Protein AF-A0A9X5C9D5-F1 (afdb_monomer_lite)

Structure (mmCIF, N/CA/C/O backbone):
data_AF-A0A9X5C9D5-F1
#
_entry.id   AF-A0A9X5C9D5-F1
#
loop_
_atom_site.group_PDB
_atom_site.id
_atom_site.type_symbol
_atom_site.label_atom_id
_atom_site.label_alt_id
_atom_site.label_comp_id
_atom_site.label_asym_id
_atom_site.label_entity_id
_atom_site.label_seq_id
_atom_site.pdbx_PDB_ins_code
_atom_site.Cartn_x
_atom_site.Cartn_y
_atom_site.Cartn_z
_atom_site.occupancy
_atom_site.B_iso_or_equiv
_atom_site.auth_seq_id
_atom_site.auth_comp_id
_atom_site.auth_asym_id
_atom_site.auth_atom_id
_atom_site.pdbx_PDB_model_num
ATOM 1 N N . MET A 1 1 ? 9.595 -8.144 15.424 1.00 85.12 1 MET A N 1
ATOM 2 C CA . MET A 1 1 ? 8.830 -7.014 14.881 1.00 85.12 1 MET A CA 1
ATOM 3 C C . MET A 1 1 ? 9.813 -5.910 14.535 1.00 85.12 1 MET A C 1
ATOM 5 O O . MET A 1 1 ? 10.732 -5.675 15.311 1.00 85.12 1 MET A O 1
ATOM 9 N N . MET A 1 2 ? 9.690 -5.318 13.356 1.00 94.19 2 MET A N 1
ATOM 10 C CA . MET A 1 2 ? 10.480 -4.213 12.854 1.00 94.19 2 MET A CA 1
ATOM 11 C C . MET A 1 2 ? 10.218 -2.979 13.698 1.00 94.19 2 MET A C 1
ATOM 13 O O . MET A 1 2 ? 9.108 -2.739 14.169 1.00 94.19 2 MET A O 1
ATOM 17 N N . GLU A 1 3 ? 11.268 -2.192 13.859 1.00 96.56 3 GLU A N 1
ATOM 18 C CA . GLU A 1 3 ? 11.185 -0.924 14.558 1.00 96.56 3 GLU A CA 1
ATOM 19 C C . GLU A 1 3 ? 10.444 0.110 13.706 1.00 96.56 3 GLU A C 1
ATOM 21 O O . GLU A 1 3 ? 10.455 0.080 12.470 1.00 96.56 3 GLU A O 1
ATOM 26 N N . TYR A 1 4 ? 9.815 1.062 14.382 1.00 98.00 4 TYR A N 1
ATOM 27 C CA . TYR A 1 4 ? 9.176 2.209 13.761 1.00 98.00 4 TYR A CA 1
ATOM 28 C C . TYR A 1 4 ? 9.504 3.474 14.543 1.00 98.00 4 TYR A C 1
ATOM 30 O O . TYR A 1 4 ? 9.871 3.430 15.716 1.00 98.00 4 TYR A O 1
ATOM 38 N N . ILE A 1 5 ? 9.333 4.613 13.885 1.00 97.88 5 ILE A N 1
ATOM 39 C CA . ILE A 1 5 ? 9.395 5.927 14.515 1.00 97.88 5 ILE A CA 1
ATOM 40 C C . ILE A 1 5 ? 8.070 6.655 14.326 1.00 97.88 5 ILE A C 1
ATOM 42 O O . ILE A 1 5 ? 7.367 6.444 13.337 1.00 97.88 5 ILE A O 1
ATOM 46 N N . ILE A 1 6 ? 7.747 7.536 15.266 1.00 97.75 6 ILE A N 1
ATOM 47 C CA . ILE A 1 6 ? 6.644 8.484 15.125 1.00 97.75 6 ILE A CA 1
ATOM 48 C C . ILE A 1 6 ? 7.206 9.713 14.413 1.00 97.75 6 ILE A C 1
ATOM 50 O O . ILE A 1 6 ? 8.058 10.403 14.965 1.00 97.75 6 ILE A O 1
ATOM 54 N N . GLU A 1 7 ? 6.767 9.962 13.181 1.00 95.00 7 GLU A N 1
ATOM 55 C CA . GLU A 1 7 ? 7.245 11.097 12.381 1.00 95.00 7 GLU A CA 1
ATOM 56 C C . GLU A 1 7 ? 6.562 12.398 12.800 1.00 95.00 7 GLU A C 1
ATOM 58 O O . GLU A 1 7 ? 7.202 13.443 12.887 1.00 95.00 7 GLU A O 1
ATOM 63 N N . GLN A 1 8 ? 5.254 12.336 13.054 1.00 94.69 8 GLN A N 1
ATOM 64 C CA . GLN A 1 8 ? 4.446 13.511 13.344 1.00 94.69 8 GLN A CA 1
ATOM 65 C C . GLN A 1 8 ? 3.201 13.128 14.143 1.00 94.69 8 GLN A C 1
ATOM 67 O O . GLN A 1 8 ? 2.610 12.068 13.938 1.00 94.69 8 GLN A O 1
ATOM 72 N N . ARG A 1 9 ? 2.771 14.029 15.027 1.00 94.56 9 ARG A N 1
ATOM 73 C CA . ARG A 1 9 ? 1.449 14.001 15.662 1.00 94.56 9 ARG A CA 1
ATOM 74 C C . ARG A 1 9 ? 0.754 15.325 15.385 1.00 94.56 9 ARG A C 1
ATOM 76 O O . ARG A 1 9 ? 1.346 16.386 15.574 1.00 94.56 9 ARG A O 1
ATOM 83 N N . THR A 1 10 ? -0.475 15.289 14.889 1.00 93.75 10 THR A N 1
ATOM 84 C CA . THR A 1 10 ? -1.250 16.495 14.574 1.00 93.75 10 THR A CA 1
ATOM 85 C C . THR A 1 10 ? -2.713 16.250 14.893 1.00 93.75 10 THR A C 1
ATOM 87 O O . THR A 1 10 ? -3.401 15.524 14.180 1.00 93.75 10 THR A O 1
ATOM 90 N N . GLY A 1 11 ? -3.183 16.849 15.989 1.00 93.56 11 GLY A N 1
ATOM 91 C CA . GLY A 1 11 ? -4.530 16.606 16.498 1.00 93.56 11 GLY A CA 1
ATOM 92 C C . GLY A 1 11 ? -4.755 15.118 16.767 1.00 93.56 11 GLY A C 1
ATOM 93 O O . GLY A 1 11 ? -3.988 14.500 17.499 1.00 93.56 11 GLY A O 1
ATOM 94 N N . SER A 1 12 ? -5.786 14.555 16.140 1.00 95.62 12 SER A N 1
ATOM 95 C CA . SER A 1 12 ? -6.160 13.142 16.234 1.00 95.62 12 SER A CA 1
ATOM 96 C C . SER A 1 12 ? -5.398 12.214 15.280 1.00 95.62 12 SER A C 1
ATOM 98 O O . SER A 1 12 ? -5.748 11.042 15.169 1.00 95.62 12 SER A O 1
ATOM 100 N N . VAL A 1 13 ? -4.383 12.711 14.567 1.00 98.00 13 VAL A N 1
ATOM 101 C CA . VAL A 1 13 ? -3.623 11.932 13.580 1.00 98.00 13 VAL A CA 1
ATOM 102 C C . VAL A 1 13 ? -2.192 11.708 14.054 1.00 98.00 13 VAL A C 1
ATOM 104 O O . VAL A 1 13 ? -1.485 12.651 14.420 1.00 98.00 13 VAL A O 1
ATOM 107 N N . THR A 1 14 ? -1.741 10.457 13.996 1.00 98.38 14 THR A N 1
ATOM 108 C CA . THR A 1 14 ? -0.355 10.055 14.252 1.00 98.38 14 THR A CA 1
ATOM 109 C C . THR A 1 14 ? 0.244 9.399 13.011 1.00 98.38 14 THR A C 1
ATOM 111 O O . THR A 1 14 ? -0.242 8.369 12.548 1.00 98.38 14 THR A O 1
ATOM 114 N N . TRP A 1 15 ? 1.335 9.975 12.506 1.00 98.44 15 TRP A N 1
ATOM 115 C CA . TRP A 1 15 ? 2.121 9.435 11.399 1.00 98.44 15 TRP A CA 1
ATOM 116 C C . TRP A 1 15 ? 3.294 8.617 11.922 1.00 98.44 15 TRP A C 1
ATOM 118 O O . TRP A 1 15 ? 4.093 9.085 12.738 1.00 98.44 15 TRP A O 1
ATOM 128 N N . ILE A 1 16 ? 3.408 7.392 11.426 1.00 98.44 16 ILE A N 1
ATOM 129 C CA . ILE A 1 16 ? 4.408 6.406 11.819 1.00 98.44 16 ILE A CA 1
ATOM 130 C C . ILE A 1 16 ? 5.137 5.925 10.569 1.00 98.44 16 ILE A C 1
ATOM 132 O O . ILE A 1 16 ? 4.521 5.679 9.532 1.00 98.44 16 ILE A O 1
ATOM 136 N N . ARG A 1 17 ? 6.451 5.736 10.668 1.00 98.38 17 ARG A N 1
ATOM 137 C CA . ARG A 1 17 ? 7.264 5.136 9.608 1.00 98.38 17 ARG A CA 1
ATOM 138 C C . ARG A 1 17 ? 8.007 3.919 10.133 1.00 98.38 17 ARG A C 1
ATOM 140 O O . ARG A 1 17 ? 8.717 4.018 11.131 1.00 98.38 17 ARG A O 1
ATOM 147 N N . VAL A 1 18 ? 7.899 2.800 9.420 1.00 98.31 18 VAL A N 1
ATOM 148 C CA . VAL A 1 18 ? 8.735 1.616 9.666 1.00 98.31 18 VAL A CA 1
ATOM 149 C C . VAL A 1 18 ? 10.164 1.915 9.216 1.00 98.31 18 VAL A C 1
ATOM 151 O O . VAL A 1 18 ? 10.384 2.494 8.149 1.00 98.31 18 VAL A O 1
ATOM 154 N N . THR A 1 19 ? 11.151 1.588 10.050 1.00 97.62 19 THR A N 1
ATOM 155 C CA . THR A 1 19 ? 12.512 2.128 9.905 1.00 97.62 19 THR A CA 1
ATOM 156 C C . THR A 1 19 ? 13.268 1.583 8.702 1.00 97.62 19 THR A C 1
ATOM 158 O O . THR A 1 19 ? 14.132 2.288 8.177 1.00 97.62 19 THR A O 1
ATOM 161 N N . ARG A 1 20 ? 12.924 0.376 8.243 1.00 97.38 20 ARG A N 1
ATOM 162 C CA . ARG A 1 20 ? 13.606 -0.328 7.155 1.00 97.38 20 ARG A CA 1
ATOM 163 C C . ARG A 1 20 ? 12.628 -0.924 6.136 1.00 97.38 20 ARG A C 1
ATOM 165 O O . ARG A 1 20 ? 11.490 -1.221 6.507 1.00 97.38 20 ARG A O 1
ATOM 172 N N . PRO A 1 21 ? 13.068 -1.134 4.884 1.00 97.75 21 PRO A N 1
ATOM 173 C CA . PRO A 1 21 ? 12.283 -1.871 3.906 1.00 97.75 21 PRO A CA 1
ATOM 174 C C . PRO A 1 21 ? 12.042 -3.335 4.307 1.00 97.75 21 PRO A C 1
ATOM 176 O O . PRO A 1 21 ? 12.812 -3.907 5.086 1.00 97.75 21 PRO A O 1
ATOM 179 N N . ASN A 1 22 ? 10.993 -3.950 3.757 1.00 97.75 22 ASN A N 1
ATOM 180 C CA . ASN A 1 22 ? 10.784 -5.400 3.847 1.00 97.75 22 ASN A CA 1
ATOM 181 C C . ASN A 1 22 ? 11.598 -6.161 2.784 1.00 97.75 22 ASN A C 1
ATOM 183 O O . ASN A 1 22 ? 12.362 -5.572 2.021 1.00 97.75 22 ASN A O 1
ATOM 187 N N . GLN A 1 23 ? 11.432 -7.487 2.722 1.00 97.12 23 GLN A N 1
ATOM 188 C CA . GLN A 1 23 ? 12.149 -8.340 1.766 1.00 97.12 23 GLN A CA 1
ATOM 189 C C . GLN A 1 23 ? 11.863 -7.977 0.299 1.00 97.12 23 GLN A C 1
ATOM 191 O O . GLN A 1 23 ? 12.698 -8.215 -0.567 1.00 97.12 23 GLN A O 1
ATOM 196 N N . LYS A 1 24 ? 10.702 -7.380 0.024 1.00 97.88 24 LYS A N 1
ATOM 197 C CA . LYS A 1 24 ? 10.293 -6.932 -1.310 1.00 97.88 24 LYS A CA 1
ATOM 198 C C . LYS A 1 24 ? 10.789 -5.522 -1.641 1.00 97.88 24 LYS A C 1
ATOM 200 O O . LYS A 1 24 ? 10.305 -4.934 -2.606 1.00 97.88 24 LYS A O 1
ATOM 205 N N . GLU A 1 25 ? 11.701 -4.978 -0.831 1.00 98.06 25 GLU A N 1
ATOM 206 C CA . GLU A 1 25 ? 12.233 -3.613 -0.940 1.00 98.06 25 GLU A CA 1
ATOM 207 C C . GLU A 1 25 ? 11.145 -2.532 -0.807 1.00 98.06 25 GLU A C 1
ATOM 209 O O . GLU A 1 25 ? 11.320 -1.389 -1.225 1.00 98.06 25 GLU A O 1
ATOM 214 N N . GLU A 1 26 ? 10.003 -2.874 -0.206 1.00 98.50 26 GLU A N 1
ATOM 215 C CA . GLU A 1 26 ? 8.919 -1.927 0.022 1.00 98.50 26 GLU A CA 1
ATOM 216 C C . GLU A 1 26 ? 9.182 -1.132 1.303 1.00 98.50 26 GLU A C 1
ATOM 218 O O . GLU A 1 26 ? 9.709 -1.671 2.271 1.00 98.50 26 GLU A O 1
ATOM 223 N N . THR A 1 27 ? 8.750 0.127 1.360 1.00 98.44 27 THR A N 1
ATOM 224 C CA . THR A 1 27 ? 8.733 0.941 2.590 1.00 98.44 27 THR A CA 1
ATOM 225 C C . THR A 1 27 ? 7.303 1.146 3.071 1.00 98.44 27 THR A C 1
ATOM 227 O O . THR A 1 27 ? 6.374 1.129 2.262 1.00 98.44 27 THR A O 1
ATOM 230 N N . LEU A 1 28 ? 7.107 1.352 4.378 1.00 98.69 28 LEU A N 1
ATOM 231 C CA . LEU A 1 28 ? 5.779 1.533 4.967 1.00 98.69 28 LEU A CA 1
ATOM 232 C C . LEU A 1 28 ? 5.690 2.801 5.818 1.00 98.69 28 LEU A C 1
ATOM 234 O O . LEU A 1 28 ? 6.457 2.993 6.767 1.00 98.69 28 LEU A O 1
ATOM 238 N N . LYS A 1 29 ? 4.678 3.619 5.515 1.00 98.50 29 LYS A N 1
ATOM 239 C CA . LYS A 1 29 ? 4.131 4.622 6.430 1.00 98.50 29 LYS A CA 1
ATOM 240 C C . LYS A 1 29 ? 2.725 4.235 6.869 1.00 98.50 29 LYS A C 1
ATOM 242 O O . LYS A 1 29 ? 1.962 3.660 6.094 1.00 98.50 29 LYS A O 1
ATOM 247 N N . ILE A 1 30 ? 2.397 4.568 8.105 1.00 98.62 30 ILE A N 1
ATOM 248 C CA . ILE A 1 30 ? 1.114 4.312 8.745 1.00 98.62 30 ILE A CA 1
ATOM 249 C C . ILE A 1 30 ? 0.564 5.656 9.219 1.00 98.62 30 ILE A C 1
ATOM 251 O O . ILE A 1 30 ? 1.276 6.447 9.833 1.00 98.62 30 ILE A O 1
ATOM 255 N N . GLU A 1 31 ? -0.707 5.891 8.945 1.00 98.50 31 GLU A N 1
ATOM 256 C CA . GLU A 1 31 ? -1.494 6.995 9.473 1.00 98.50 31 GLU A CA 1
ATOM 257 C C . GLU A 1 31 ? -2.551 6.401 10.398 1.00 98.50 31 GLU A C 1
ATOM 259 O O . GLU A 1 31 ? -3.450 5.685 9.957 1.00 98.50 31 GLU A O 1
ATOM 264 N N . LEU A 1 32 ? -2.413 6.664 11.691 1.00 98.44 32 LEU A N 1
ATOM 265 C CA . LEU A 1 32 ? -3.383 6.272 12.701 1.00 98.44 32 LEU A CA 1
ATOM 266 C C . LEU A 1 32 ? -4.260 7.478 13.028 1.00 98.44 32 LEU A C 1
ATOM 268 O O . LEU A 1 32 ? -3.743 8.534 13.394 1.00 98.44 32 LEU A O 1
ATOM 272 N N . VAL A 1 33 ? -5.572 7.309 12.913 1.00 98.31 33 VAL A N 1
ATOM 273 C CA . VAL A 1 33 ? -6.567 8.359 13.127 1.00 98.31 33 VAL A CA 1
ATOM 274 C C . VAL A 1 33 ? -7.473 7.975 14.290 1.00 98.31 33 VAL A C 1
ATOM 276 O O . VAL A 1 33 ? -8.100 6.915 14.301 1.00 98.31 33 VAL A O 1
ATOM 279 N N . GLU A 1 34 ? -7.551 8.870 15.265 1.00 98.31 34 GLU A N 1
ATOM 280 C CA . GLU A 1 34 ? -8.435 8.781 16.418 1.00 98.31 34 GLU A CA 1
ATOM 281 C C . GLU A 1 34 ? -9.777 9.441 16.088 1.00 98.31 34 GLU A C 1
ATOM 283 O O . GLU A 1 34 ? -9.875 10.658 15.913 1.00 98.31 34 GLU A O 1
ATOM 288 N N . CYS A 1 35 ? -10.829 8.636 15.982 1.00 97.94 35 CYS A N 1
ATOM 289 C CA . CYS A 1 35 ? -12.148 9.095 15.574 1.00 97.94 35 CYS A CA 1
ATOM 290 C C . CYS A 1 35 ? -13.097 9.195 16.772 1.00 97.94 35 CYS A C 1
ATOM 292 O O . CYS A 1 35 ? -13.147 8.312 17.629 1.00 97.94 35 CYS A O 1
ATOM 294 N N . ILE A 1 36 ? -13.911 10.251 16.779 1.00 97.69 36 ILE A N 1
ATOM 295 C CA . ILE A 1 36 ? -15.018 10.441 17.721 1.00 97.69 36 ILE A CA 1
ATOM 296 C C . ILE A 1 36 ? -16.323 10.256 16.949 1.00 97.69 36 ILE A C 1
ATOM 298 O O . ILE A 1 36 ? -16.482 10.773 15.840 1.00 97.69 36 ILE A O 1
ATOM 302 N N . ASN A 1 37 ? -17.260 9.502 17.513 1.00 97.00 37 ASN A N 1
ATOM 303 C CA . ASN A 1 37 ? -18.581 9.328 16.934 1.00 97.00 37 ASN A CA 1
ATOM 304 C C . ASN A 1 37 ? -19.360 10.656 16.995 1.00 97.00 37 ASN A C 1
ATOM 306 O O . ASN A 1 37 ? -19.629 11.144 18.092 1.00 97.00 37 ASN A O 1
ATOM 310 N N . PRO A 1 38 ? -19.789 11.230 15.854 1.00 95.75 38 PRO A N 1
ATOM 311 C CA . PRO A 1 38 ? -20.589 12.457 15.856 1.00 95.75 38 PRO A CA 1
ATOM 312 C C . PRO A 1 38 ? -22.030 12.235 16.353 1.00 95.75 38 PRO A C 1
ATOM 314 O O . PRO A 1 38 ? -22.787 13.191 16.500 1.00 95.75 38 PRO A O 1
ATOM 317 N N . GLY A 1 39 ? -22.429 10.979 16.580 1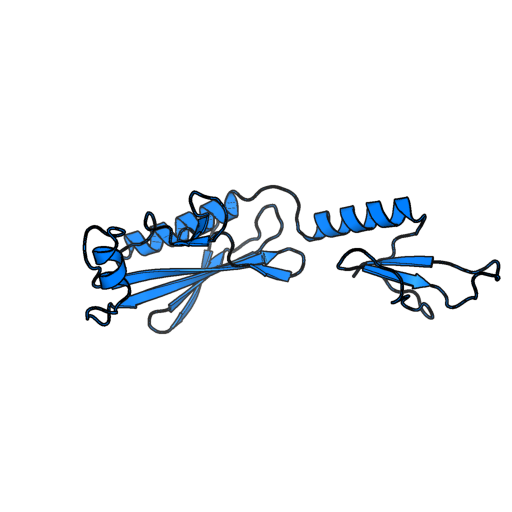.00 94.44 39 GLY A N 1
ATOM 318 C CA . GLY A 1 39 ? -23.776 10.595 16.983 1.00 94.44 39 GLY A CA 1
ATOM 319 C C . GLY A 1 39 ? -24.792 10.594 15.834 1.00 94.44 39 GLY A C 1
ATOM 320 O O . GLY A 1 39 ? -24.515 10.961 14.692 1.00 94.44 39 GLY A O 1
ATOM 321 N N . GLY A 1 40 ? -26.014 10.156 16.148 1.00 96.19 40 GLY A N 1
ATOM 322 C CA . GLY A 1 40 ? -27.146 10.142 15.218 1.00 96.19 40 GLY A CA 1
ATOM 323 C C . GLY A 1 40 ? -27.245 8.905 14.314 1.00 96.19 40 GLY A C 1
ATOM 324 O O . GLY A 1 40 ? -26.323 8.111 14.168 1.00 96.19 40 GLY A O 1
ATOM 325 N N . LYS A 1 41 ? -28.404 8.746 13.658 1.00 96.56 41 LYS A N 1
ATOM 326 C CA . LYS A 1 41 ? -28.765 7.533 12.888 1.00 96.56 41 LYS A CA 1
ATOM 327 C C . LYS A 1 41 ? -28.000 7.341 11.568 1.00 96.56 41 LYS A C 1
ATOM 329 O O . LYS A 1 41 ? -28.238 6.368 10.855 1.00 96.56 41 LYS A O 1
ATOM 334 N N . LYS A 1 42 ? -27.151 8.302 11.201 1.00 96.12 42 LYS A N 1
ATOM 335 C CA . LYS A 1 42 ? -26.341 8.287 9.975 1.00 96.12 42 LYS A CA 1
ATOM 336 C C . LYS A 1 42 ? -24.838 8.217 10.264 1.00 96.12 42 LYS A C 1
ATOM 338 O O . LYS A 1 42 ? -24.065 8.217 9.311 1.00 96.12 42 LYS A O 1
ATOM 343 N N . SER A 1 43 ? -24.415 8.178 11.533 1.00 96.94 43 SER A N 1
ATOM 344 C CA . SER A 1 43 ? -22.995 8.022 11.850 1.00 96.94 43 SER A CA 1
ATOM 345 C C . SER A 1 43 ? -22.515 6.615 11.510 1.00 96.94 43 SER A C 1
ATOM 347 O O . SER A 1 43 ? -23.289 5.655 11.562 1.00 96.94 43 SER A O 1
ATOM 349 N N . LEU A 1 44 ? -21.231 6.486 11.164 1.00 96.56 44 LEU A N 1
ATOM 350 C CA . LEU A 1 44 ? -20.643 5.185 10.847 1.00 96.56 44 LEU A CA 1
ATOM 351 C C . LEU A 1 44 ? -20.819 4.179 11.999 1.00 96.56 44 LEU A C 1
ATOM 353 O O . LEU A 1 44 ? -21.363 3.112 11.722 1.00 96.56 44 LEU A O 1
ATOM 357 N N . PRO A 1 45 ? -20.518 4.509 13.277 1.00 97.88 45 PRO A N 1
ATOM 358 C CA . PRO A 1 45 ? -20.716 3.557 14.372 1.00 97.88 45 PRO A CA 1
ATOM 359 C C . PRO A 1 45 ? -22.172 3.113 14.552 1.00 97.88 45 PRO A C 1
ATOM 361 O O . PRO A 1 45 ? -22.424 1.945 14.839 1.00 97.88 45 PRO A O 1
ATOM 364 N N . TYR A 1 46 ? -23.146 4.006 14.325 1.00 98.19 46 TYR A N 1
ATOM 365 C CA . TYR A 1 46 ? -24.559 3.624 14.350 1.00 98.19 46 TYR A CA 1
ATOM 366 C C . TYR A 1 46 ? -24.905 2.654 13.214 1.00 98.19 46 TYR A C 1
ATOM 368 O O . TYR A 1 46 ? -25.607 1.668 13.430 1.00 98.19 46 TYR A O 1
ATOM 376 N N . LEU A 1 47 ? -24.426 2.926 11.996 1.00 98.00 47 LEU A N 1
ATOM 377 C CA . LEU A 1 47 ? -24.669 2.071 10.834 1.00 98.00 47 LEU A CA 1
ATOM 378 C C . LEU A 1 47 ? -23.988 0.703 10.976 1.00 98.00 47 LEU A C 1
ATOM 380 O O . LEU A 1 47 ? -24.572 -0.298 10.563 1.00 98.00 47 LEU A O 1
ATOM 384 N N . TRP A 1 48 ? -22.801 0.647 11.584 1.00 97.81 48 TRP A N 1
ATOM 385 C CA . TRP A 1 48 ? -22.091 -0.599 11.875 1.00 97.81 48 TRP A CA 1
ATOM 386 C C . TRP A 1 48 ? -22.855 -1.466 12.873 1.00 97.81 48 TRP A C 1
ATOM 388 O O . TRP A 1 48 ? -23.146 -2.621 12.564 1.00 97.81 48 TRP A O 1
ATOM 398 N N . TYR A 1 49 ? -23.280 -0.884 13.997 1.00 97.94 49 TYR A N 1
ATOM 399 C CA . TYR A 1 49 ? -24.104 -1.568 14.994 1.00 97.94 49 TYR A CA 1
ATOM 400 C C . TYR A 1 49 ? -25.439 -2.041 14.408 1.00 97.94 49 TYR A C 1
ATOM 402 O O . TYR A 1 49 ? -25.806 -3.207 14.526 1.00 97.94 49 TYR A O 1
ATOM 410 N N . LYS A 1 50 ? -26.151 -1.162 13.690 1.00 98.00 50 LYS A N 1
ATOM 411 C CA . LYS A 1 50 ? -27.419 -1.505 13.026 1.00 98.00 50 LYS A CA 1
ATOM 412 C C . LYS A 1 50 ? -27.255 -2.645 12.014 1.00 98.00 50 LYS A C 1
ATOM 414 O O . LYS A 1 50 ? -28.182 -3.425 11.824 1.00 98.00 50 LYS A O 1
ATOM 419 N N . GLY A 1 51 ? -26.108 -2.707 11.339 1.00 96.94 51 GLY A N 1
ATOM 420 C CA . GLY A 1 51 ? -25.760 -3.777 10.408 1.00 96.94 51 GLY A CA 1
ATOM 421 C C . GLY A 1 51 ? -25.287 -5.070 11.077 1.00 96.94 51 GLY A C 1
ATOM 422 O O . GLY A 1 51 ? -25.042 -6.035 10.362 1.00 96.94 51 GLY A O 1
ATOM 423 N N . GLY A 1 52 ? -25.152 -5.098 12.409 1.00 97.38 52 GLY A N 1
ATOM 424 C CA . GLY A 1 52 ? -24.647 -6.246 13.166 1.00 97.38 52 GLY A CA 1
ATOM 425 C C . GLY A 1 52 ? -23.135 -6.457 13.056 1.00 97.38 52 GLY A C 1
ATOM 426 O O . GLY A 1 52 ? -22.654 -7.539 13.374 1.00 97.38 52 GLY A O 1
ATOM 427 N N . TYR A 1 53 ? -22.382 -5.457 12.585 1.00 96.69 53 TYR A N 1
ATOM 428 C CA . TYR A 1 53 ? -20.926 -5.546 12.422 1.00 96.69 53 TYR A CA 1
ATOM 429 C C . TYR A 1 53 ? -20.153 -5.258 13.712 1.00 96.69 53 TYR A C 1
ATOM 431 O O . TYR A 1 53 ? -19.006 -5.674 13.848 1.00 96.69 53 TYR A O 1
ATOM 439 N N . THR A 1 54 ? -20.774 -4.530 14.639 1.00 97.12 54 THR A N 1
ATOM 440 C CA . THR A 1 54 ? -20.276 -4.292 15.994 1.00 97.12 54 THR A CA 1
ATOM 441 C C . THR A 1 54 ? -21.372 -4.649 16.993 1.00 97.12 54 THR A C 1
ATOM 443 O O . THR A 1 54 ? -22.561 -4.517 16.702 1.00 97.12 54 THR A O 1
ATOM 446 N N . ASP A 1 55 ? -20.977 -5.102 18.177 1.00 97.00 55 ASP A N 1
ATOM 447 C CA . ASP A 1 55 ? -21.864 -5.486 19.282 1.00 97.00 55 ASP A CA 1
ATOM 448 C C . ASP A 1 55 ? -22.475 -4.279 20.014 1.00 97.00 55 ASP A C 1
ATOM 450 O O . ASP A 1 55 ? -23.540 -4.387 20.623 1.00 97.00 55 ASP A O 1
ATOM 454 N N . LYS A 1 56 ? -21.832 -3.112 19.911 1.00 97.06 56 LYS A N 1
ATOM 455 C CA . LYS A 1 56 ? -22.314 -1.819 20.411 1.00 97.06 56 LYS A CA 1
ATOM 456 C C . LYS A 1 56 ? -22.040 -0.682 19.427 1.00 97.06 56 LYS A C 1
ATOM 458 O O . LYS A 1 56 ? -21.266 -0.813 18.475 1.00 97.06 56 LYS A O 1
ATOM 463 N N . ILE A 1 57 ? -22.677 0.461 19.670 1.00 97.75 57 ILE A N 1
ATOM 464 C CA . ILE A 1 57 ? -22.328 1.724 19.013 1.00 97.75 57 ILE A CA 1
ATOM 465 C C . ILE A 1 57 ? -21.048 2.239 19.677 1.00 97.75 57 ILE A C 1
ATOM 467 O O . ILE A 1 57 ? -21.049 2.506 20.873 1.00 97.75 57 ILE A O 1
ATOM 471 N N . LEU A 1 58 ? -19.966 2.363 18.909 1.00 97.62 58 LEU A N 1
ATOM 472 C CA . LEU A 1 58 ? -18.685 2.864 19.412 1.00 97.62 58 LEU A CA 1
ATOM 473 C C . LEU A 1 58 ? -18.740 4.389 19.591 1.00 97.62 58 LEU A C 1
ATOM 475 O O . LEU A 1 58 ? -19.080 5.103 18.644 1.00 97.62 58 LEU A O 1
ATOM 479 N N . ASP A 1 59 ? -18.381 4.894 20.773 1.00 98.00 59 ASP A N 1
ATOM 480 C CA . ASP A 1 59 ? -18.273 6.341 21.038 1.00 98.00 59 ASP A CA 1
ATOM 481 C C . ASP A 1 59 ? -16.981 6.930 20.461 1.00 98.00 59 ASP A C 1
ATOM 483 O O . ASP A 1 59 ? -16.954 8.053 19.953 1.00 98.00 59 ASP A O 1
ATOM 487 N N . THR A 1 60 ? -15.910 6.139 20.479 1.00 98.31 60 THR A N 1
ATOM 488 C CA . THR A 1 60 ? -14.640 6.429 19.813 1.00 98.31 60 THR A CA 1
ATOM 489 C C . THR A 1 60 ? -14.159 5.189 19.078 1.00 98.31 60 THR A C 1
ATOM 491 O O . THR A 1 60 ? -14.478 4.065 19.463 1.00 98.31 60 THR A O 1
ATOM 494 N N . TYR A 1 61 ? -13.403 5.374 18.003 1.00 98.31 61 TYR A N 1
ATOM 495 C CA . TYR A 1 61 ? -12.851 4.268 17.228 1.00 98.31 61 TYR A CA 1
ATOM 496 C C . TYR A 1 61 ? -11.548 4.674 16.547 1.00 98.31 61 TYR A C 1
ATOM 498 O O . TYR A 1 61 ? -11.241 5.859 16.419 1.00 98.31 61 TYR A O 1
ATOM 506 N N . LEU A 1 62 ? -10.772 3.684 16.126 1.00 98.44 62 LEU A N 1
ATOM 507 C CA . LEU A 1 62 ? -9.513 3.888 15.419 1.00 98.44 62 LEU A CA 1
ATOM 508 C C . LEU A 1 62 ? -9.689 3.596 13.932 1.00 98.44 62 LEU A C 1
ATOM 510 O O . LEU A 1 62 ? -10.229 2.554 13.558 1.00 98.44 62 LEU A O 1
ATOM 514 N N . CYS A 1 63 ? -9.176 4.487 13.091 1.00 97.88 63 CYS A N 1
ATOM 515 C CA . CYS A 1 63 ? -8.957 4.227 11.674 1.00 97.88 63 CYS A CA 1
ATOM 516 C C . CYS A 1 63 ? -7.455 4.145 11.410 1.00 97.88 63 CYS A C 1
ATOM 518 O O . CYS A 1 63 ? -6.682 4.937 11.946 1.00 97.88 63 CYS A O 1
ATOM 520 N N . ILE A 1 64 ? -7.040 3.211 10.563 1.00 98.06 64 ILE A N 1
ATOM 521 C CA . ILE A 1 64 ? -5.659 3.120 10.097 1.00 98.06 64 ILE A CA 1
ATOM 522 C C . ILE A 1 64 ? -5.622 3.190 8.573 1.00 98.06 64 ILE A C 1
ATOM 524 O O . ILE A 1 64 ? -6.379 2.507 7.880 1.00 98.06 64 ILE A O 1
ATOM 528 N N . HIS A 1 65 ? -4.721 4.010 8.045 1.00 98.00 65 HIS A N 1
ATOM 529 C CA . HIS A 1 65 ? -4.341 4.017 6.641 1.00 98.00 65 HIS A CA 1
ATOM 530 C C . HIS A 1 65 ? -2.869 3.648 6.522 1.00 98.00 65 HIS A C 1
ATOM 532 O O . HIS A 1 65 ? -2.044 3.969 7.377 1.00 98.00 65 HIS A O 1
ATOM 538 N N . THR A 1 66 ? -2.534 2.947 5.451 1.00 98.31 66 THR A N 1
ATOM 539 C CA . THR A 1 66 ? -1.170 2.519 5.175 1.00 98.31 66 THR A CA 1
ATOM 540 C C . THR A 1 66 ? -0.751 3.023 3.808 1.00 98.31 66 THR A C 1
ATOM 542 O O . THR A 1 66 ? -1.540 3.068 2.867 1.00 98.31 66 THR A O 1
ATOM 545 N N . TYR A 1 67 ? 0.511 3.407 3.704 1.00 98.31 67 TYR A N 1
ATOM 546 C CA . TYR A 1 67 ? 1.119 3.920 2.489 1.00 98.31 67 TYR A CA 1
ATOM 547 C C . TYR A 1 67 ? 2.392 3.118 2.259 1.00 98.31 67 TYR A C 1
ATOM 549 O O . TYR A 1 67 ? 3.465 3.439 2.776 1.00 98.31 67 TYR A O 1
ATOM 557 N N . CYS A 1 68 ? 2.237 2.016 1.532 1.00 98.38 68 CYS A N 1
ATOM 558 C CA . CYS A 1 68 ? 3.330 1.153 1.130 1.00 98.38 68 CYS A CA 1
ATOM 559 C C . CYS A 1 68 ? 3.878 1.633 -0.214 1.00 98.38 68 CYS A C 1
ATOM 561 O O . CYS A 1 68 ? 3.129 1.666 -1.192 1.00 98.38 68 CYS A O 1
ATOM 563 N N . ARG A 1 69 ? 5.162 1.993 -0.269 1.00 98.44 69 ARG A N 1
ATOM 564 C CA . ARG A 1 69 ? 5.852 2.282 -1.533 1.00 98.44 69 ARG A CA 1
ATOM 565 C C . ARG A 1 69 ? 6.687 1.085 -1.949 1.00 98.44 69 ARG A C 1
ATOM 567 O O . ARG A 1 69 ? 7.485 0.623 -1.139 1.00 98.44 69 ARG A O 1
ATOM 574 N N . ASP A 1 70 ? 6.500 0.604 -3.174 1.00 97.94 70 ASP A N 1
ATOM 575 C CA . ASP A 1 70 ? 7.331 -0.461 -3.744 1.00 97.94 70 ASP A CA 1
ATOM 576 C C . ASP A 1 70 ? 8.685 0.058 -4.254 1.00 97.94 70 ASP A C 1
ATOM 578 O O . ASP A 1 70 ? 8.955 1.261 -4.231 1.00 97.94 70 ASP A O 1
ATOM 582 N N . SER A 1 71 ? 9.542 -0.856 -4.712 1.00 97.25 71 SER A N 1
ATOM 583 C CA . SER A 1 71 ? 10.868 -0.537 -5.260 1.00 97.25 71 SER A CA 1
ATOM 584 C C . SER A 1 71 ? 10.819 0.296 -6.555 1.00 97.25 71 SER A C 1
ATOM 586 O O . SER A 1 71 ? 11.818 0.879 -6.957 1.00 97.25 71 SER A O 1
ATOM 588 N N . GLU A 1 72 ? 9.642 0.406 -7.178 1.00 96.00 72 GLU A N 1
ATOM 589 C CA . GLU A 1 72 ? 9.347 1.251 -8.342 1.00 96.00 72 GLU A CA 1
ATOM 590 C C . GLU A 1 72 ? 8.631 2.557 -7.931 1.00 96.00 72 GLU A C 1
ATOM 592 O O . GLU A 1 72 ? 8.084 3.277 -8.769 1.00 96.00 72 GLU A O 1
ATOM 597 N N . ASN A 1 73 ? 8.617 2.865 -6.627 1.00 95.06 73 ASN A N 1
ATOM 598 C CA . ASN A 1 73 ? 8.019 4.044 -6.000 1.00 95.06 73 ASN A CA 1
ATOM 599 C C . ASN A 1 73 ? 6.494 4.194 -6.207 1.00 95.06 73 ASN A C 1
ATOM 601 O O . ASN A 1 73 ? 5.934 5.267 -5.961 1.00 95.06 73 ASN A O 1
ATOM 605 N N . ASN A 1 74 ? 5.790 3.132 -6.614 1.00 95.88 74 ASN A N 1
ATOM 606 C CA . ASN A 1 74 ? 4.327 3.123 -6.647 1.00 95.88 74 ASN A CA 1
ATOM 607 C C . ASN A 1 74 ? 3.781 3.005 -5.221 1.00 95.88 74 ASN A C 1
ATOM 609 O O . ASN A 1 74 ? 4.311 2.246 -4.413 1.00 95.88 74 ASN A O 1
ATOM 613 N N . CYS A 1 75 ? 2.693 3.718 -4.923 1.00 97.00 75 CYS A N 1
ATOM 614 C CA . CYS A 1 75 ? 2.085 3.741 -3.593 1.00 97.00 75 CYS A CA 1
ATOM 615 C C . CYS A 1 75 ? 0.793 2.912 -3.540 1.00 97.00 75 CYS A C 1
ATOM 617 O O . CYS A 1 75 ? -0.083 3.069 -4.393 1.00 97.00 75 CYS A O 1
ATOM 619 N N . TYR A 1 76 ? 0.647 2.078 -2.508 1.00 96.44 76 TYR A N 1
ATOM 620 C CA . TYR A 1 76 ? -0.525 1.232 -2.286 1.00 96.44 76 TYR A CA 1
ATOM 621 C C . TYR A 1 76 ? -0.962 1.222 -0.819 1.00 96.44 76 TYR A C 1
ATOM 623 O O . TYR A 1 76 ? -0.133 1.217 0.090 1.00 96.44 76 TYR A O 1
ATOM 631 N N . GLY A 1 77 ? -2.269 1.065 -0.592 1.00 96.50 77 GLY A N 1
ATOM 632 C CA . GLY A 1 77 ? -2.869 0.811 0.726 1.00 96.50 77 GLY A CA 1
ATOM 633 C C . GLY A 1 77 ? -2.691 -0.622 1.245 1.00 96.50 77 GLY A C 1
ATOM 634 O O . GLY A 1 77 ? -3.629 -1.195 1.794 1.00 96.50 77 GLY A O 1
ATOM 635 N N . ARG A 1 78 ? -1.536 -1.256 0.994 1.00 96.25 78 ARG A N 1
ATOM 636 C CA . ARG A 1 78 ? -1.234 -2.628 1.456 1.00 96.25 78 ARG A CA 1
ATOM 637 C C . ARG A 1 78 ? -0.980 -2.653 2.961 1.00 96.25 78 ARG A C 1
ATOM 639 O O . ARG A 1 78 ? -0.621 -1.635 3.539 1.00 96.25 78 ARG A O 1
ATOM 646 N N . TYR A 1 79 ? -1.109 -3.828 3.574 1.00 97.88 79 TYR A N 1
ATOM 647 C CA . TYR A 1 79 ? -0.809 -4.049 4.999 1.00 97.88 79 TYR A CA 1
ATOM 648 C C . TYR A 1 79 ? -1.729 -3.297 5.970 1.00 97.88 79 TYR A C 1
ATOM 650 O O . TYR A 1 79 ? -1.377 -3.110 7.127 1.00 97.88 79 TYR A O 1
ATOM 658 N N . ASN A 1 80 ? -2.915 -2.888 5.510 1.00 98.38 80 ASN A N 1
ATOM 659 C CA . ASN A 1 80 ? -3.960 -2.341 6.365 1.00 98.38 80 ASN A CA 1
ATOM 660 C C . ASN A 1 80 ? -4.793 -3.488 6.978 1.00 98.38 80 ASN A C 1
ATOM 662 O O . ASN A 1 80 ? -5.537 -4.135 6.234 1.00 98.38 80 ASN A O 1
ATOM 666 N N . PRO A 1 81 ? -4.731 -3.732 8.301 1.00 98.25 81 PRO A N 1
ATOM 667 C CA . PRO A 1 81 ? -5.467 -4.826 8.939 1.00 98.25 81 PRO A CA 1
ATOM 668 C C . PRO A 1 81 ? -6.990 -4.632 8.922 1.00 98.25 81 PRO A C 1
ATOM 670 O O . PRO A 1 81 ? -7.742 -5.607 8.970 1.00 98.25 81 PRO A O 1
ATOM 673 N N . GLN A 1 82 ? -7.459 -3.387 8.787 1.00 98.31 82 GLN A N 1
ATOM 674 C CA . GLN A 1 82 ? -8.878 -3.039 8.703 1.00 98.31 82 GLN A CA 1
ATOM 675 C C . GLN A 1 82 ? -9.465 -3.249 7.302 1.00 98.31 82 GLN A C 1
ATOM 677 O O . GLN A 1 82 ? -10.635 -2.944 7.078 1.00 98.31 82 GLN A O 1
ATOM 682 N N . THR A 1 83 ? -8.691 -3.770 6.348 1.00 96.94 83 THR A N 1
ATOM 683 C CA . THR A 1 83 ? -9.172 -4.101 5.003 1.00 96.94 83 THR A CA 1
ATOM 684 C C . THR A 1 83 ? -9.042 -5.597 4.748 1.00 96.94 83 THR A C 1
ATOM 686 O O . THR A 1 83 ? -7.968 -6.170 4.900 1.00 96.94 83 THR A O 1
ATOM 689 N N . LYS A 1 84 ? -10.124 -6.231 4.288 1.00 95.88 84 LYS A N 1
ATOM 690 C CA . LYS A 1 84 ? -10.108 -7.612 3.782 1.00 95.88 84 LYS A CA 1
ATOM 691 C C . LYS A 1 84 ? -10.848 -7.728 2.454 1.00 95.88 84 LYS A C 1
ATOM 693 O O . LYS A 1 84 ? -11.597 -6.828 2.068 1.00 95.88 84 LYS A O 1
ATOM 698 N N . ARG A 1 85 ? -10.640 -8.831 1.731 1.00 95.56 85 ARG A N 1
ATOM 699 C CA . ARG A 1 85 ? -11.524 -9.181 0.610 1.00 95.56 85 ARG A CA 1
ATOM 700 C C . ARG A 1 85 ? -12.884 -9.592 1.166 1.00 95.56 85 ARG A C 1
ATOM 702 O O . ARG A 1 85 ? -12.960 -10.178 2.240 1.00 95.56 85 ARG A O 1
ATOM 709 N N . SER A 1 86 ? -13.947 -9.265 0.443 1.00 94.38 86 SER A N 1
ATOM 710 C CA . SER A 1 86 ? -15.264 -9.845 0.695 1.00 94.38 86 SER A CA 1
ATOM 711 C C . SER A 1 86 ? -15.227 -11.365 0.548 1.00 94.38 86 SER A C 1
ATOM 713 O O . SER A 1 86 ? -14.358 -11.891 -0.144 1.00 94.38 86 SER A O 1
ATOM 715 N N . GLU A 1 87 ? -16.204 -12.056 1.135 1.00 92.38 87 GLU A N 1
ATOM 716 C CA . GLU A 1 87 ? -16.330 -13.522 1.054 1.00 92.38 87 GLU A CA 1
ATOM 717 C C . GLU A 1 87 ? -16.372 -14.042 -0.393 1.00 92.38 87 GLU A C 1
ATOM 719 O O . GLU A 1 87 ? -15.805 -15.080 -0.714 1.00 92.38 87 GLU A O 1
ATOM 724 N N . ASP A 1 88 ? -16.989 -13.284 -1.306 1.00 94.44 88 ASP A N 1
ATOM 725 C CA . ASP A 1 88 ? -17.019 -13.600 -2.742 1.00 94.44 88 ASP A CA 1
ATOM 726 C C . ASP A 1 88 ? -15.721 -13.235 -3.488 1.00 94.44 88 ASP A C 1
ATOM 728 O O . ASP A 1 88 ? -15.617 -13.421 -4.701 1.00 94.44 88 ASP A O 1
ATOM 732 N N . GLY A 1 89 ? -14.750 -12.652 -2.787 1.00 94.12 89 GLY A N 1
ATOM 733 C CA . GLY A 1 89 ? -13.461 -12.247 -3.316 1.00 94.12 89 GLY A CA 1
ATOM 734 C C . GLY A 1 89 ? -13.505 -11.091 -4.312 1.00 94.12 89 GLY A C 1
ATOM 735 O O . GLY A 1 89 ? -12.480 -10.850 -4.945 1.00 94.12 89 GLY A O 1
ATOM 736 N N . LYS A 1 90 ? -14.626 -10.369 -4.487 1.00 94.75 90 LYS A N 1
ATOM 737 C CA . LYS A 1 90 ? -14.791 -9.357 -5.557 1.00 94.75 90 LYS A CA 1
ATOM 738 C C . LYS A 1 90 ? -14.421 -7.934 -5.158 1.00 94.75 90 LYS A C 1
ATOM 740 O O . LYS A 1 90 ? -13.952 -7.170 -6.002 1.00 94.75 90 LYS A O 1
ATOM 745 N N . ARG A 1 91 ? -14.568 -7.567 -3.888 1.00 93.38 91 ARG A N 1
ATOM 746 C CA . ARG A 1 91 ? -14.350 -6.195 -3.402 1.00 93.38 91 ARG A CA 1
ATOM 747 C C . ARG A 1 91 ? -13.525 -6.171 -2.123 1.00 93.38 91 ARG A C 1
ATOM 749 O O . ARG A 1 91 ? -13.394 -7.178 -1.438 1.00 93.38 91 ARG A O 1
ATOM 756 N N . ASN A 1 92 ? -12.962 -5.006 -1.821 1.00 93.25 92 ASN A N 1
ATOM 757 C CA . ASN A 1 92 ? -12.375 -4.742 -0.513 1.00 93.25 92 ASN A CA 1
ATOM 758 C C . ASN A 1 92 ? -13.483 -4.250 0.421 1.00 93.25 92 ASN A C 1
ATOM 760 O O . ASN A 1 92 ? -14.304 -3.420 0.026 1.00 93.25 92 ASN A O 1
ATOM 764 N N . VAL A 1 93 ? -13.515 -4.783 1.634 1.00 95.81 93 VAL A N 1
ATOM 765 C CA . VAL A 1 93 ? -14.479 -4.441 2.681 1.00 95.81 93 VAL A CA 1
ATOM 766 C C . VAL A 1 93 ? -13.745 -4.183 3.991 1.00 95.81 93 VAL A C 1
ATOM 768 O O . VAL A 1 93 ? -12.590 -4.584 4.158 1.00 95.81 93 VAL A O 1
ATOM 771 N N . ILE A 1 94 ? -14.428 -3.513 4.917 1.00 96.88 94 ILE A N 1
ATOM 772 C CA . ILE A 1 94 ? -13.907 -3.285 6.263 1.00 96.88 94 ILE A CA 1
ATOM 773 C C . ILE A 1 94 ? -13.775 -4.631 6.975 1.00 96.88 94 ILE A C 1
ATOM 775 O O . ILE A 1 94 ? -14.689 -5.459 6.958 1.00 96.88 94 ILE A O 1
ATOM 779 N N . ASN A 1 95 ? -12.631 -4.836 7.612 1.00 97.88 95 ASN A N 1
ATOM 780 C CA . ASN A 1 95 ? -12.411 -5.938 8.521 1.00 97.88 95 ASN A CA 1
ATOM 781 C C . ASN A 1 95 ? -12.768 -5.513 9.949 1.00 97.88 95 ASN A C 1
ATOM 783 O O . ASN A 1 95 ? -11.952 -4.909 10.644 1.00 97.88 95 ASN A O 1
ATOM 787 N N . PHE A 1 96 ? -13.997 -5.811 10.372 1.00 97.31 96 PHE A N 1
ATOM 788 C CA . PHE A 1 96 ? -14.494 -5.428 11.697 1.00 97.31 96 PHE A CA 1
ATOM 789 C C . PHE A 1 96 ? -13.781 -6.135 12.855 1.00 97.31 96 PHE A C 1
ATOM 791 O O . PHE A 1 96 ? -13.762 -5.591 13.953 1.00 97.31 96 PHE A O 1
ATOM 798 N N . ASP A 1 97 ? -13.082 -7.245 12.591 1.00 97.25 97 ASP A N 1
ATOM 799 C CA . ASP A 1 97 ? -12.216 -7.920 13.570 1.00 97.25 97 ASP A CA 1
ATOM 800 C C . ASP A 1 97 ? -11.069 -7.011 14.061 1.00 97.25 97 ASP A C 1
ATOM 802 O O . ASP A 1 97 ? -10.497 -7.239 15.123 1.00 97.25 97 ASP A O 1
ATOM 806 N N . TRP A 1 98 ? -10.750 -5.963 13.290 1.00 98.19 98 TRP A N 1
ATOM 807 C CA . TRP A 1 98 ? -9.747 -4.940 13.602 1.00 98.19 98 TRP A CA 1
ATOM 808 C C . TRP A 1 98 ? -10.361 -3.540 13.769 1.00 98.19 98 TRP A C 1
ATOM 810 O O . TRP A 1 98 ? -9.659 -2.529 13.687 1.00 98.19 98 TRP A O 1
ATOM 820 N N . MET A 1 99 ? -11.677 -3.442 13.978 1.00 97.75 99 MET A N 1
ATOM 821 C CA . MET A 1 99 ? -12.346 -2.176 14.285 1.00 97.75 99 MET A CA 1
ATOM 822 C C . MET A 1 99 ? -12.420 -1.994 15.801 1.00 97.75 99 MET A C 1
ATOM 824 O O . MET A 1 99 ? -13.258 -2.594 16.469 1.00 97.75 99 MET A O 1
ATOM 828 N N . PHE A 1 100 ? -11.525 -1.174 16.349 1.00 97.56 100 PHE A N 1
ATOM 829 C CA . PHE A 1 100 ? -11.342 -1.051 17.795 1.00 97.56 100 PHE A CA 1
ATOM 830 C C . PHE A 1 100 ? -11.754 0.314 18.338 1.00 97.56 100 PHE A C 1
ATOM 832 O O . PHE A 1 100 ? -11.625 1.327 17.650 1.00 97.56 100 PHE A O 1
ATOM 839 N N . GLU A 1 101 ? -12.164 0.339 19.609 1.00 97.69 101 GLU A N 1
ATOM 840 C CA . GLU A 1 101 ? -12.282 1.576 20.387 1.00 97.69 101 GLU A CA 1
ATOM 841 C C . GLU A 1 101 ? -10.923 2.255 20.563 1.00 97.69 101 GLU A C 1
ATOM 843 O O . GLU A 1 101 ? -9.878 1.593 20.588 1.00 97.69 101 GLU A O 1
ATOM 848 N N . ASN A 1 102 ? -10.948 3.579 20.719 1.00 97.81 102 ASN A N 1
ATOM 849 C CA . ASN A 1 102 ? -9.744 4.379 20.884 1.00 97.81 102 ASN A CA 1
ATOM 850 C C . ASN A 1 102 ? -9.135 4.208 22.287 1.00 97.81 102 ASN A C 1
ATOM 852 O O . ASN A 1 102 ? -9.432 4.964 23.210 1.00 97.81 102 ASN A O 1
ATOM 856 N N . THR A 1 103 ? -8.263 3.211 22.433 1.00 98.00 103 THR A N 1
ATOM 857 C CA . THR A 1 103 ? -7.439 2.978 23.627 1.00 98.00 103 THR A CA 1
ATOM 858 C C . THR A 1 103 ? -5.979 2.794 23.226 1.00 98.00 103 THR A C 1
ATOM 860 O O . THR A 1 103 ? -5.698 2.292 22.139 1.00 98.00 103 THR A O 1
ATOM 863 N N . GLU A 1 104 ? -5.031 3.145 24.099 1.00 97.31 104 GLU A N 1
ATOM 864 C CA . GLU A 1 104 ? -3.593 2.989 23.808 1.00 97.31 104 GLU A CA 1
ATOM 865 C C . GLU A 1 104 ? -3.207 1.537 23.473 1.00 97.31 104 GLU A C 1
ATOM 867 O O . GLU A 1 104 ? -2.425 1.291 22.555 1.00 97.31 104 GLU A O 1
ATOM 872 N N . GLU A 1 105 ? -3.817 0.558 24.148 1.00 98.38 105 GLU A N 1
ATOM 873 C CA . GLU A 1 105 ? -3.607 -0.862 23.849 1.00 98.38 105 GLU A CA 1
ATOM 874 C C . GLU A 1 105 ? -4.067 -1.213 22.424 1.00 98.38 105 GLU A C 1
ATOM 876 O O . GLU A 1 105 ? -3.348 -1.878 21.675 1.00 98.38 105 GLU A O 1
ATOM 881 N N . ASN A 1 106 ? -5.245 -0.734 22.014 1.00 98.38 106 ASN A N 1
ATOM 882 C CA . ASN A 1 106 ? -5.786 -0.995 20.683 1.00 98.38 106 ASN A CA 1
ATOM 883 C C . ASN A 1 106 ? -5.019 -0.253 19.581 1.00 98.38 106 ASN A C 1
ATOM 885 O O . ASN A 1 106 ? -4.825 -0.812 18.498 1.00 98.38 106 ASN A O 1
ATOM 889 N N . LYS A 1 107 ? -4.519 0.961 19.861 1.00 97.88 107 LYS A N 1
ATOM 890 C CA . LYS A 1 107 ? -3.591 1.678 18.970 1.00 97.88 107 LYS A CA 1
ATOM 891 C C . LYS A 1 107 ? -2.364 0.818 18.697 1.00 97.88 107 LYS A C 1
ATOM 893 O O . LYS A 1 107 ? -2.026 0.577 17.537 1.00 97.88 107 LYS A O 1
ATOM 898 N N . GLN A 1 108 ? -1.743 0.293 19.755 1.00 98.00 108 GLN A N 1
ATOM 899 C CA . GLN A 1 108 ? -0.560 -0.547 19.616 1.00 98.00 108 GLN A CA 1
ATOM 900 C C . GLN A 1 108 ? -0.868 -1.854 18.876 1.00 98.00 108 GLN A C 1
ATOM 902 O O . GLN A 1 108 ? -0.078 -2.256 18.024 1.00 98.00 108 GLN A O 1
ATOM 907 N N . LYS A 1 109 ? -2.021 -2.493 19.126 1.00 98.25 109 LYS A N 1
ATOM 908 C CA . LYS A 1 109 ? -2.456 -3.694 18.384 1.00 98.25 109 LYS A CA 1
ATOM 909 C C . LYS A 1 109 ? -2.534 -3.444 16.875 1.00 98.25 109 LYS A C 1
ATOM 911 O O . LYS A 1 109 ? -2.003 -4.246 16.110 1.00 98.25 109 LYS A O 1
ATOM 916 N N . LEU A 1 110 ? -3.138 -2.335 16.442 1.00 98.19 110 LEU A N 1
ATOM 917 C CA . LEU A 1 110 ? -3.261 -1.991 15.016 1.00 98.19 110 LEU A CA 1
ATOM 918 C C . LEU A 1 110 ? -1.914 -1.702 14.349 1.00 98.19 110 LEU A C 1
ATOM 920 O O . LEU A 1 110 ? -1.668 -2.155 13.226 1.00 98.19 110 LEU A O 1
ATOM 924 N N . ILE A 1 111 ? -1.038 -0.967 15.037 1.00 98.31 111 ILE A N 1
ATOM 925 C CA . ILE A 1 111 ? 0.319 -0.688 14.553 1.00 98.31 111 ILE A CA 1
ATOM 926 C C . ILE A 1 111 ? 1.089 -2.003 14.405 1.00 98.31 111 ILE A C 1
ATOM 928 O O . ILE A 1 111 ? 1.634 -2.283 13.337 1.00 98.31 111 ILE A O 1
ATOM 932 N N . ASN A 1 112 ? 1.075 -2.832 15.450 1.00 98.44 112 ASN A N 1
ATOM 933 C CA . ASN A 1 112 ? 1.778 -4.109 15.486 1.00 98.44 112 ASN A CA 1
ATOM 934 C C . ASN A 1 112 ? 1.326 -5.044 14.366 1.00 98.44 112 ASN A C 1
ATOM 936 O O . ASN A 1 112 ? 2.163 -5.662 13.713 1.00 98.44 112 ASN A O 1
ATOM 940 N N . GLU A 1 113 ? 0.020 -5.136 14.117 1.00 98.56 113 GLU A N 1
ATOM 941 C CA . GLU A 1 113 ? -0.497 -5.990 13.052 1.00 98.56 113 GLU A CA 1
ATOM 942 C C . GLU A 1 113 ? -0.120 -5.474 11.664 1.00 98.56 113 GLU A C 1
ATOM 944 O O . GLU A 1 113 ? 0.299 -6.259 10.815 1.00 98.56 113 GLU A O 1
ATOM 949 N N . SER A 1 114 ? -0.191 -4.160 11.433 1.00 98.56 114 SER A N 1
ATOM 950 C CA . SER A 1 114 ? 0.241 -3.576 10.154 1.00 98.56 114 SER A CA 1
ATOM 951 C C . SER A 1 114 ? 1.714 -3.886 9.874 1.00 98.56 114 SER A C 1
ATOM 953 O O . SER A 1 114 ? 2.081 -4.277 8.764 1.00 98.56 114 SER A O 1
ATOM 955 N N . ILE A 1 115 ? 2.559 -3.768 10.902 1.00 98.56 115 ILE A N 1
ATOM 956 C CA . ILE A 1 115 ? 3.988 -4.077 10.823 1.00 98.56 115 ILE A CA 1
ATOM 957 C C . ILE A 1 115 ? 4.217 -5.584 10.625 1.00 98.56 115 ILE A C 1
ATOM 959 O O . ILE A 1 115 ? 5.018 -5.969 9.776 1.00 98.56 115 ILE A O 1
ATOM 963 N N . ARG A 1 116 ? 3.468 -6.449 11.321 1.00 98.44 116 ARG A N 1
ATOM 964 C CA . ARG A 1 116 ? 3.533 -7.908 11.144 1.00 98.44 116 ARG A CA 1
ATOM 965 C C . ARG A 1 116 ? 3.176 -8.321 9.714 1.00 98.44 116 ARG A C 1
ATOM 967 O O . ARG A 1 116 ? 3.879 -9.141 9.126 1.00 98.44 116 ARG A O 1
ATOM 974 N N . LEU A 1 117 ? 2.105 -7.760 9.148 1.00 98.12 117 LEU A N 1
ATOM 975 C CA . LEU A 1 117 ? 1.696 -8.006 7.762 1.00 98.12 117 LEU A CA 1
ATOM 976 C C . LEU A 1 117 ? 2.796 -7.578 6.782 1.00 98.12 117 LEU A C 1
ATOM 978 O O . LEU A 1 117 ? 3.144 -8.340 5.882 1.00 98.12 117 LEU A O 1
ATOM 982 N N . PHE A 1 118 ? 3.381 -6.400 6.996 1.00 98.44 118 PHE A N 1
ATOM 983 C CA . PHE A 1 118 ? 4.487 -5.878 6.195 1.00 98.44 118 PHE A CA 1
ATOM 984 C C . PHE A 1 118 ? 5.759 -6.732 6.283 1.00 98.44 118 PHE A C 1
ATOM 986 O O . PHE A 1 118 ? 6.384 -6.999 5.258 1.00 98.44 118 PHE A O 1
ATOM 993 N N . G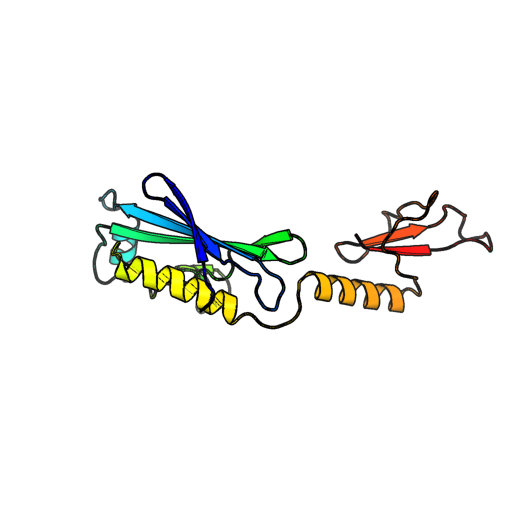LU A 1 119 ? 6.115 -7.202 7.480 1.00 97.75 119 GLU A N 1
ATOM 994 C CA . GLU A 1 119 ? 7.229 -8.129 7.718 1.00 97.75 119 GLU A CA 1
ATOM 995 C C . GLU A 1 119 ? 7.032 -9.478 7.042 1.00 97.75 119 GLU A C 1
ATOM 997 O O . GLU A 1 119 ? 7.986 -10.060 6.534 1.00 97.75 119 GLU A O 1
ATOM 1002 N N . SER A 1 120 ? 5.799 -9.984 7.051 1.00 97.44 120 SER A N 1
ATOM 1003 C CA . SER A 1 120 ? 5.469 -11.290 6.479 1.00 97.44 120 SER A CA 1
ATOM 1004 C C . SER A 1 120 ? 5.461 -11.305 4.950 1.00 97.44 120 SER A C 1
ATOM 1006 O O . SER A 1 120 ? 5.348 -12.372 4.346 1.00 97.44 120 SER A O 1
ATOM 1008 N N . ALA A 1 121 ? 5.555 -10.136 4.313 1.00 97.00 121 ALA A N 1
ATOM 1009 C CA . ALA A 1 121 ? 5.548 -10.022 2.868 1.00 97.00 121 ALA A CA 1
ATOM 1010 C C . ALA A 1 121 ? 6.883 -10.491 2.277 1.00 97.00 121 ALA A C 1
ATOM 1012 O O . ALA A 1 121 ? 7.917 -9.835 2.407 1.00 97.00 121 ALA A O 1
ATOM 1013 N N . ILE A 1 122 ? 6.821 -11.624 1.583 1.00 95.94 122 ILE A N 1
ATOM 1014 C CA . ILE A 1 122 ? 7.950 -12.263 0.906 1.00 95.94 122 ILE A CA 1
ATOM 1015 C C . ILE A 1 122 ? 7.737 -12.273 -0.613 1.00 95.94 122 ILE A C 1
ATOM 1017 O O . ILE A 1 122 ? 6.619 -12.085 -1.099 1.00 95.94 122 ILE A O 1
ATOM 1021 N N . GLY A 1 123 ? 8.803 -12.530 -1.369 1.00 95.62 123 GLY A N 1
ATOM 1022 C CA . GLY A 1 123 ? 8.764 -12.649 -2.828 1.00 95.62 123 GLY A CA 1
ATOM 1023 C C . GLY A 1 123 ? 9.581 -11.573 -3.534 1.00 95.62 123 GLY A C 1
ATOM 1024 O O . GLY A 1 123 ? 10.459 -10.959 -2.933 1.00 95.62 123 GLY A O 1
ATOM 1025 N N . LYS A 1 124 ? 9.304 -11.382 -4.826 1.00 97.31 124 LYS A N 1
ATOM 1026 C CA . LYS A 1 124 ? 10.051 -10.455 -5.681 1.00 97.31 124 LYS A CA 1
ATOM 1027 C C . LYS A 1 124 ? 9.673 -9.001 -5.392 1.00 97.31 124 LYS A C 1
ATOM 1029 O O . LYS A 1 124 ? 8.518 -8.707 -5.063 1.00 97.31 124 LYS A O 1
ATOM 1034 N N . SER A 1 125 ? 10.640 -8.096 -5.534 1.00 97.88 125 SER A N 1
ATOM 1035 C CA . SER A 1 125 ? 10.373 -6.657 -5.577 1.00 97.88 125 SER A CA 1
ATOM 1036 C C . SER A 1 125 ? 9.697 -6.272 -6.896 1.00 97.88 125 SER A C 1
ATOM 1038 O O . SER A 1 125 ? 9.754 -7.004 -7.889 1.00 97.88 125 SER A O 1
ATOM 1040 N N . ALA A 1 126 ? 9.047 -5.107 -6.933 1.00 97.12 126 ALA A N 1
ATOM 1041 C CA . ALA A 1 126 ? 8.401 -4.619 -8.154 1.00 97.12 126 ALA A CA 1
ATOM 1042 C C . ALA A 1 126 ? 9.414 -4.404 -9.298 1.00 97.12 126 ALA A C 1
ATOM 1044 O O . ALA A 1 126 ? 9.082 -4.602 -10.469 1.00 97.12 126 ALA A O 1
ATOM 1045 N N . THR A 1 127 ? 10.656 -4.061 -8.952 1.00 96.81 127 THR A N 1
ATOM 1046 C CA . THR A 1 127 ? 11.778 -3.879 -9.882 1.00 96.81 127 THR A CA 1
ATOM 1047 C C . THR A 1 127 ? 12.223 -5.210 -10.462 1.00 96.81 127 THR A C 1
ATOM 1049 O O . THR A 1 127 ? 12.379 -5.320 -11.676 1.00 96.81 127 THR A O 1
ATOM 1052 N N . GLN A 1 128 ? 12.342 -6.250 -9.635 1.00 97.44 128 GLN A N 1
ATOM 1053 C CA . GLN A 1 128 ? 12.633 -7.604 -10.112 1.00 97.44 128 GLN A CA 1
ATOM 1054 C C . GLN A 1 128 ? 11.539 -8.100 -11.065 1.00 97.44 128 GLN A C 1
ATOM 1056 O O . GLN A 1 128 ? 11.837 -8.553 -12.167 1.00 97.44 128 GLN A O 1
ATOM 1061 N N . GLU A 1 129 ? 10.263 -7.929 -10.707 1.00 96.94 129 GLU A N 1
ATOM 1062 C CA . GLU A 1 129 ? 9.151 -8.285 -11.597 1.00 96.94 129 GLU A CA 1
ATOM 1063 C C . GLU A 1 129 ? 9.151 -7.466 -12.900 1.00 96.94 129 GLU A C 1
ATOM 1065 O O . GLU A 1 129 ? 8.786 -7.981 -13.960 1.00 96.94 129 GLU A O 1
ATOM 1070 N N . LYS A 1 130 ? 9.536 -6.182 -12.849 1.00 96.31 130 LYS A N 1
ATOM 1071 C CA . LYS A 1 130 ? 9.708 -5.339 -14.041 1.00 96.31 130 LYS A CA 1
ATOM 1072 C C . LYS A 1 130 ? 10.803 -5.892 -14.944 1.00 96.31 130 LYS A C 1
ATOM 1074 O O . LYS A 1 130 ? 10.547 -6.058 -16.139 1.00 96.31 130 LYS A O 1
ATOM 1079 N N . MET A 1 131 ? 11.972 -6.189 -14.385 1.00 97.38 131 MET A N 1
ATOM 1080 C CA . MET A 1 131 ? 13.111 -6.701 -15.141 1.00 97.38 131 MET A CA 1
ATOM 1081 C C . MET A 1 131 ? 12.791 -8.039 -15.799 1.00 97.38 131 MET A C 1
ATOM 1083 O O . MET A 1 131 ? 12.989 -8.161 -17.001 1.00 97.38 131 MET A O 1
ATOM 1087 N N . GLU A 1 132 ? 12.154 -8.974 -15.095 1.00 97.38 132 GLU A N 1
ATOM 1088 C CA . GLU A 1 132 ? 11.761 -10.266 -15.675 1.00 97.38 132 GLU A CA 1
ATOM 1089 C C . GLU A 1 132 ? 10.804 -10.121 -16.866 1.00 97.38 132 GLU A C 1
ATOM 1091 O O . GLU A 1 132 ? 10.942 -10.810 -17.880 1.00 97.38 132 GLU A O 1
ATOM 1096 N N . ARG A 1 133 ? 9.836 -9.195 -16.786 1.00 97.00 133 ARG A N 1
ATOM 1097 C CA . ARG A 1 133 ? 8.954 -8.890 -17.926 1.00 97.00 133 ARG A CA 1
ATOM 1098 C C . ARG A 1 133 ? 9.733 -8.302 -19.102 1.00 97.00 133 ARG A C 1
ATOM 1100 O O . ARG A 1 133 ? 9.434 -8.641 -20.248 1.00 97.00 133 ARG A O 1
ATOM 1107 N N . CYS A 1 134 ? 10.695 -7.422 -18.831 1.00 97.31 134 CYS A N 1
ATOM 1108 C CA . CYS A 1 134 ? 11.525 -6.790 -19.856 1.00 97.31 134 CYS A CA 1
ATOM 1109 C C . CYS A 1 134 ? 12.471 -7.798 -20.518 1.00 97.31 134 CYS A C 1
ATOM 1111 O O . CYS A 1 134 ? 12.540 -7.835 -21.741 1.00 97.31 134 CYS A O 1
ATOM 1113 N N . GLU A 1 135 ? 13.132 -8.653 -19.739 1.00 97.62 135 GLU A N 1
ATOM 1114 C CA . GLU A 1 135 ? 14.015 -9.729 -20.206 1.00 97.62 135 GLU A CA 1
ATOM 1115 C C . GLU A 1 135 ? 13.272 -10.726 -21.086 1.00 97.62 135 GLU A C 1
ATOM 1117 O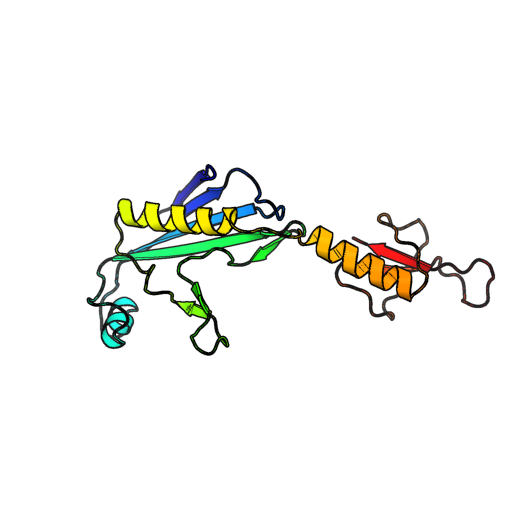 O . GLU A 1 135 ? 13.716 -11.025 -22.196 1.00 97.62 135 GLU A O 1
ATOM 1122 N N . LYS A 1 136 ? 12.091 -11.173 -20.643 1.00 97.81 136 LYS A N 1
ATOM 1123 C CA . LYS A 1 136 ? 11.237 -12.051 -21.443 1.00 97.81 136 LYS A CA 1
ATOM 1124 C C . LYS A 1 136 ? 10.882 -11.408 -22.786 1.00 97.81 136 LYS A C 1
ATOM 1126 O O . LYS A 1 136 ? 11.078 -12.021 -23.832 1.00 97.81 136 LYS A O 1
ATOM 1131 N N . TYR A 1 137 ? 10.402 -10.165 -22.766 1.00 97.25 137 TYR A N 1
ATOM 1132 C CA . TYR A 1 137 ? 10.040 -9.443 -23.987 1.00 97.25 137 TYR A CA 1
ATOM 1133 C C . TYR A 1 137 ? 11.245 -9.224 -24.914 1.00 97.25 137 TYR A C 1
ATOM 1135 O O . TYR A 1 137 ? 11.142 -9.413 -26.126 1.00 97.25 137 TYR A O 1
ATOM 1143 N N . ALA A 1 138 ? 12.395 -8.841 -24.359 1.00 97.12 138 ALA A N 1
ATOM 1144 C CA . ALA A 1 138 ? 13.621 -8.617 -25.110 1.00 97.12 138 ALA A CA 1
ATOM 1145 C C . ALA A 1 138 ? 14.108 -9.905 -25.788 1.00 97.12 138 ALA A C 1
ATOM 1147 O O . ALA A 1 138 ? 14.431 -9.877 -26.975 1.00 97.12 138 ALA A O 1
ATOM 1148 N N . SER A 1 139 ? 14.065 -11.039 -25.082 1.00 97.31 139 SER A N 1
ATOM 1149 C CA . SER A 1 139 ? 14.390 -12.357 -25.633 1.00 97.31 139 SER A CA 1
ATOM 1150 C C . SER A 1 139 ? 13.455 -12.744 -26.786 1.00 97.31 139 SER A C 1
ATOM 1152 O O . SER A 1 139 ? 13.923 -13.063 -27.877 1.00 97.31 139 SER A O 1
ATOM 1154 N N . GLU A 1 140 ? 12.136 -12.608 -26.603 1.00 97.00 140 GLU A N 1
ATOM 1155 C CA . GLU A 1 140 ? 11.129 -12.909 -27.637 1.00 97.00 140 GLU A CA 1
ATOM 1156 C C . GLU A 1 140 ? 11.262 -12.030 -28.893 1.00 97.00 140 GLU A C 1
ATOM 1158 O O . GLU A 1 140 ? 10.849 -12.426 -29.986 1.00 97.00 140 GLU A O 1
ATOM 1163 N N . LYS A 1 141 ? 11.807 -10.816 -28.750 1.00 94.81 141 LYS A N 1
ATOM 1164 C CA . LYS A 1 141 ? 11.979 -9.844 -29.841 1.00 94.81 141 LYS A CA 1
ATOM 1165 C C . LYS A 1 141 ? 13.415 -9.721 -30.343 1.00 94.81 141 LYS A C 1
ATOM 1167 O O . LYS A 1 141 ? 13.649 -8.911 -31.240 1.00 94.81 141 LYS A O 1
ATOM 1172 N N . ASN A 1 142 ? 14.342 -10.515 -29.805 1.00 95.38 142 ASN A N 1
ATOM 1173 C CA . ASN A 1 142 ? 15.774 -10.442 -30.087 1.00 95.38 142 ASN A CA 1
ATOM 1174 C C . ASN A 1 142 ? 16.328 -9.007 -29.950 1.00 95.38 142 ASN A C 1
ATOM 1176 O O . ASN A 1 142 ? 16.940 -8.460 -30.869 1.00 95.38 142 ASN A O 1
ATOM 1180 N N . LEU A 1 143 ? 16.028 -8.366 -28.819 1.00 95.75 143 LEU A N 1
ATOM 1181 C CA . LEU A 1 143 ? 16.459 -7.012 -28.481 1.00 95.75 143 LEU A CA 1
ATOM 1182 C C . LEU A 1 143 ? 17.495 -7.054 -27.359 1.00 95.75 143 LEU A C 1
ATOM 1184 O O . LEU A 1 143 ? 17.340 -7.795 -26.394 1.00 95.75 143 LEU A O 1
ATOM 1188 N N . ASN A 1 144 ? 18.497 -6.183 -27.440 1.00 96.25 144 ASN A N 1
ATOM 1189 C CA . ASN A 1 144 ? 19.371 -5.910 -26.302 1.00 96.25 144 ASN A CA 1
ATOM 1190 C C . ASN A 1 144 ? 18.655 -4.989 -25.310 1.00 96.25 144 ASN A C 1
ATOM 1192 O O . ASN A 1 144 ? 17.967 -4.057 -25.731 1.00 96.25 144 ASN A O 1
ATOM 1196 N N . ILE A 1 145 ? 18.839 -5.223 -24.012 1.00 97.06 145 ILE A N 1
ATOM 1197 C CA . ILE A 1 145 ? 18.366 -4.314 -22.963 1.00 97.06 145 ILE A CA 1
ATOM 1198 C C . ILE A 1 145 ? 19.437 -3.261 -22.696 1.00 97.06 145 ILE A C 1
ATOM 1200 O O . ILE A 1 145 ? 20.618 -3.585 -22.586 1.00 97.06 145 ILE A O 1
ATOM 1204 N N . VAL A 1 146 ? 19.012 -2.006 -22.571 1.00 96.75 146 VAL A N 1
ATOM 1205 C CA . VAL A 1 146 ? 19.854 -0.892 -22.129 1.00 96.75 146 VAL A CA 1
ATOM 1206 C C . VAL A 1 146 ? 19.151 -0.126 -21.009 1.00 96.75 146 VAL A C 1
ATOM 1208 O O . VAL A 1 146 ? 17.934 0.046 -21.042 1.00 96.75 146 VAL A O 1
ATOM 1211 N N . THR A 1 147 ? 19.913 0.333 -20.018 1.00 95.00 147 THR A N 1
ATOM 1212 C CA . THR A 1 147 ? 19.424 1.153 -18.888 1.00 95.00 147 THR A CA 1
ATOM 1213 C C . THR A 1 147 ? 19.757 2.633 -19.048 1.00 95.00 147 THR A C 1
ATOM 1215 O O . THR A 1 147 ? 19.286 3.468 -18.286 1.00 95.00 147 THR A O 1
ATOM 1218 N N . GLU A 1 148 ? 20.553 2.966 -20.060 1.00 95.25 148 GLU A N 1
ATOM 1219 C CA . GLU A 1 148 ? 20.854 4.329 -20.475 1.00 95.25 148 GLU A CA 1
ATOM 1220 C C . GLU A 1 148 ? 20.516 4.457 -21.955 1.00 95.25 148 GLU A C 1
ATOM 1222 O O . GLU A 1 148 ? 20.841 3.583 -22.764 1.00 95.25 148 GLU A O 1
ATOM 1227 N N . LYS A 1 149 ? 19.818 5.534 -22.313 1.00 94.12 149 LYS A N 1
ATOM 1228 C CA . LYS A 1 149 ? 19.432 5.798 -23.696 1.00 94.12 149 LYS A CA 1
ATOM 1229 C C . LYS A 1 149 ? 20.654 6.324 -24.457 1.00 94.12 149 LYS A C 1
ATOM 1231 O O . LYS A 1 149 ? 21.109 7.416 -24.126 1.00 94.12 149 LYS A O 1
ATOM 1236 N N . PRO A 1 150 ? 21.166 5.611 -25.479 1.00 93.69 150 PRO A N 1
ATOM 1237 C CA . PRO A 1 150 ? 22.335 6.077 -26.212 1.00 93.69 150 PRO A CA 1
ATOM 1238 C C . PRO A 1 150 ? 22.035 7.354 -27.006 1.00 93.69 150 PRO A C 1
ATOM 1240 O O . PRO A 1 150 ? 20.923 7.543 -27.514 1.00 93.69 150 PRO A O 1
ATOM 1243 N N . ASP A 1 151 ? 23.046 8.203 -27.167 1.00 93.88 151 ASP A N 1
ATOM 1244 C CA . ASP A 1 151 ? 22.916 9.460 -27.903 1.00 93.88 151 ASP A CA 1
ATOM 1245 C C . ASP A 1 151 ? 22.441 9.240 -29.345 1.00 93.88 151 ASP A C 1
ATOM 1247 O O . ASP A 1 151 ? 22.888 8.341 -30.060 1.00 93.88 151 ASP A O 1
ATOM 1251 N N . GLY A 1 152 ? 21.495 10.073 -29.783 1.00 91.38 152 GLY A N 1
ATOM 1252 C CA . GLY A 1 152 ? 20.902 9.986 -31.121 1.00 91.38 152 GLY A CA 1
ATOM 1253 C C . GLY A 1 152 ? 19.923 8.822 -31.326 1.00 91.38 152 GLY A C 1
ATOM 1254 O O . GLY A 1 152 ? 19.423 8.646 -32.438 1.00 91.38 152 GLY A O 1
ATOM 1255 N N . TRP A 1 153 ? 19.610 8.033 -30.290 1.00 94.88 153 TRP A N 1
ATOM 1256 C CA . TRP A 1 153 ? 18.557 7.018 -30.358 1.00 94.88 153 TRP A CA 1
ATOM 1257 C C . TRP A 1 153 ? 17.186 7.597 -30.006 1.00 94.88 153 TRP A C 1
ATOM 1259 O O . TRP A 1 153 ? 17.037 8.514 -29.197 1.00 94.88 153 TRP A O 1
ATOM 1269 N N . HIS A 1 154 ? 16.150 7.033 -30.620 1.00 93.50 154 HIS A N 1
ATOM 1270 C CA . HIS A 1 154 ? 14.782 7.530 -30.539 1.00 93.50 154 HIS A CA 1
ATOM 1271 C C . HIS A 1 154 ? 13.801 6.434 -30.154 1.00 93.50 154 HIS A C 1
ATOM 1273 O O . HIS A 1 154 ? 13.916 5.295 -30.605 1.00 93.50 154 HIS A O 1
ATOM 1279 N N . GLU A 1 155 ? 12.809 6.821 -29.361 1.00 94.38 155 GLU A N 1
ATOM 1280 C CA . GLU A 1 155 ? 11.714 5.969 -28.908 1.00 94.38 155 GLU A CA 1
ATOM 1281 C C . GLU A 1 155 ? 10.753 5.643 -30.049 1.00 94.38 155 GLU A C 1
ATOM 1283 O O . GLU A 1 155 ? 10.381 6.501 -30.853 1.00 94.38 155 GLU A O 1
ATOM 1288 N N . LEU A 1 156 ? 10.350 4.377 -30.117 1.00 91.50 156 LEU A N 1
ATOM 1289 C CA . LEU A 1 156 ? 9.405 3.853 -31.091 1.00 91.50 156 LEU A CA 1
ATOM 1290 C C . LEU A 1 156 ? 8.033 3.676 -30.434 1.00 91.50 156 LEU A C 1
ATOM 1292 O O . LEU A 1 156 ? 7.637 2.570 -30.073 1.00 91.50 156 LEU A O 1
ATOM 1296 N N . PHE A 1 157 ? 7.276 4.769 -30.332 1.00 83.56 157 PHE A N 1
ATOM 1297 C CA . PHE A 1 157 ? 5.957 4.793 -29.678 1.00 83.56 157 PHE A CA 1
ATOM 1298 C C . PHE A 1 157 ? 4.879 3.917 -30.344 1.00 83.56 157 PHE A C 1
ATOM 1300 O O . PHE A 1 157 ? 3.839 3.663 -29.747 1.00 83.56 157 PHE A O 1
ATOM 1307 N N . GLY A 1 158 ? 5.117 3.427 -31.565 1.00 82.00 158 GLY A N 1
ATOM 1308 C CA . GLY A 1 158 ? 4.220 2.494 -32.260 1.00 82.00 158 GLY A CA 1
ATOM 1309 C C . GLY A 1 158 ? 4.370 1.026 -31.842 1.00 82.00 158 GLY A C 1
ATOM 1310 O O . GLY A 1 158 ? 3.714 0.169 -32.427 1.00 82.00 158 GLY A O 1
ATOM 1311 N N . ILE A 1 159 ? 5.252 0.712 -30.885 1.00 86.75 159 ILE A N 1
ATOM 1312 C CA . ILE A 1 159 ? 5.519 -0.658 -30.434 1.00 86.75 159 ILE A CA 1
ATOM 1313 C C . ILE A 1 159 ? 5.082 -0.814 -28.977 1.00 86.75 159 ILE A C 1
ATOM 1315 O O . ILE A 1 159 ? 5.650 -0.202 -28.071 1.00 86.75 159 ILE A O 1
ATOM 1319 N N . SER A 1 160 ? 4.106 -1.692 -28.741 1.00 91.19 160 SER A N 1
ATOM 1320 C CA . SER A 1 160 ? 3.695 -2.074 -27.390 1.00 91.19 160 SER A CA 1
ATOM 1321 C C . SER A 1 160 ? 4.855 -2.743 -26.651 1.00 91.19 160 SER A C 1
ATOM 1323 O O . SER A 1 160 ? 5.340 -3.787 -27.077 1.00 91.19 160 SER A O 1
ATOM 1325 N N . SER A 1 161 ? 5.285 -2.130 -25.548 1.00 94.31 161 SER A N 1
ATOM 1326 C CA . SER A 1 161 ? 6.417 -2.572 -24.725 1.00 94.31 161 SER A CA 1
ATOM 1327 C C . SER A 1 161 ? 5.961 -2.812 -23.276 1.00 94.31 161 SER A C 1
ATOM 1329 O O . SER A 1 161 ? 4.945 -2.242 -22.863 1.00 94.31 161 SER A O 1
ATOM 1331 N N . PRO A 1 162 ? 6.666 -3.643 -22.485 1.00 95.31 162 PRO A N 1
ATOM 1332 C CA . PRO A 1 162 ? 6.382 -3.799 -21.059 1.00 95.31 162 PRO A CA 1
ATOM 1333 C C . PRO A 1 162 ? 6.412 -2.461 -20.308 1.00 95.31 162 PRO A C 1
ATOM 1335 O O . PRO A 1 162 ? 7.217 -1.581 -20.613 1.00 95.31 162 PRO A O 1
ATOM 1338 N N . ARG A 1 163 ? 5.558 -2.307 -19.287 1.00 92.69 163 ARG A N 1
ATOM 1339 C CA . ARG A 1 163 ? 5.533 -1.101 -18.442 1.00 92.69 163 ARG A CA 1
ATOM 1340 C C . ARG A 1 163 ? 6.908 -0.859 -17.801 1.00 92.69 163 ARG A C 1
ATOM 1342 O O . ARG A 1 163 ? 7.450 -1.778 -17.192 1.00 92.69 163 ARG A O 1
ATOM 1349 N N . GLY A 1 164 ? 7.399 0.381 -17.900 1.00 92.81 164 GLY A N 1
ATOM 1350 C CA . GLY A 1 164 ? 8.749 0.772 -17.467 1.00 92.81 164 GLY A CA 1
ATOM 1351 C C . GLY A 1 164 ? 9.822 0.548 -18.538 1.00 92.81 164 GLY A C 1
ATOM 1352 O O . GLY A 1 164 ? 11.003 0.471 -18.227 1.00 92.81 164 GLY A O 1
ATOM 1353 N N . SER A 1 165 ? 9.419 0.382 -19.801 1.00 95.69 165 SER A N 1
ATOM 1354 C CA . SER A 1 165 ? 10.349 0.237 -20.917 1.00 95.69 165 SER A CA 1
ATOM 1355 C C . SER A 1 165 ? 9.771 0.762 -22.228 1.00 9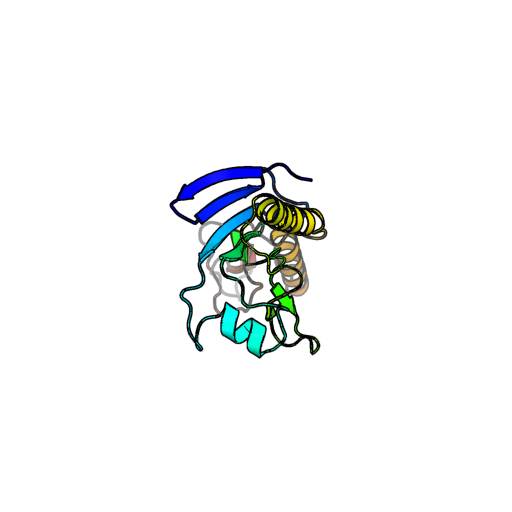5.69 165 SER A C 1
ATOM 1357 O O . SER A 1 165 ? 8.557 0.920 -22.378 1.00 95.69 165 SER A O 1
ATOM 1359 N N . VAL A 1 166 ? 10.649 1.005 -23.197 1.00 96.75 166 VAL A N 1
ATOM 1360 C CA . VAL A 1 166 ? 10.298 1.435 -24.551 1.00 96.75 166 VAL A CA 1
ATOM 1361 C C . VAL A 1 166 ? 11.322 0.902 -25.549 1.00 96.75 166 VAL A C 1
ATOM 1363 O O . VAL A 1 166 ? 12.526 0.907 -25.295 1.00 96.75 166 VAL A O 1
ATOM 1366 N N . VAL A 1 167 ? 10.866 0.429 -26.711 1.00 96.38 167 VAL A N 1
ATOM 1367 C CA . VAL A 1 167 ? 11.795 0.080 -27.793 1.00 96.38 167 VAL A CA 1
ATOM 1368 C C . VAL A 1 167 ? 12.375 1.363 -28.380 1.00 96.38 167 VAL A C 1
ATOM 1370 O O . VAL A 1 167 ? 11.637 2.260 -28.787 1.00 96.38 167 VAL A O 1
ATOM 1373 N N . ILE A 1 168 ? 13.696 1.432 -28.474 1.00 95.94 168 ILE A N 1
ATOM 1374 C CA . ILE A 1 168 ? 14.430 2.528 -29.100 1.00 95.94 168 ILE A CA 1
ATOM 1375 C C . ILE A 1 168 ? 15.153 2.045 -30.359 1.00 95.94 168 ILE A C 1
ATOM 1377 O O . ILE A 1 168 ? 15.440 0.857 -30.513 1.00 95.94 168 ILE A O 1
ATOM 1381 N N . SER A 1 169 ? 15.458 2.967 -31.270 1.00 94.62 169 SER A N 1
ATOM 1382 C CA . SER A 1 169 ? 16.291 2.699 -32.447 1.00 94.62 169 SER A CA 1
ATOM 1383 C C . SER A 1 169 ? 17.215 3.862 -32.769 1.00 94.62 169 SER A C 1
ATOM 1385 O O . SER A 1 169 ? 16.911 5.012 -32.454 1.00 94.62 169 SER A O 1
ATOM 1387 N N . ASN A 1 170 ? 18.294 3.585 -33.492 1.00 93.12 170 ASN A N 1
ATOM 1388 C CA . ASN A 1 170 ? 19.249 4.588 -33.968 1.00 93.12 170 ASN A CA 1
ATOM 1389 C C . ASN A 1 170 ? 18.745 5.434 -35.163 1.00 93.12 170 ASN A C 1
ATOM 1391 O O . ASN A 1 170 ? 19.547 5.987 -35.914 1.00 93.12 170 ASN A O 1
ATOM 1395 N N . ARG A 1 171 ? 17.421 5.505 -35.382 1.00 84.44 171 ARG A N 1
ATOM 1396 C CA . ARG A 1 171 ? 16.748 6.260 -36.460 1.00 84.44 171 ARG A CA 1
ATOM 1397 C C . ARG A 1 171 ? 17.131 5.900 -37.899 1.00 84.44 171 ARG A C 1
ATOM 1399 O O . ARG A 1 171 ? 16.661 6.554 -38.831 1.00 84.44 171 ARG A O 1
ATOM 1406 N N . LYS A 1 172 ? 17.937 4.861 -38.108 1.00 84.69 172 LYS A N 1
ATOM 1407 C CA . LYS A 1 172 ? 18.188 4.321 -39.443 1.00 84.69 172 LYS A CA 1
ATOM 1408 C C . LYS A 1 172 ? 16.910 3.686 -39.982 1.00 84.69 172 LYS A C 1
ATOM 1410 O O . LYS A 1 172 ? 16.036 3.243 -39.236 1.00 84.69 172 LYS A O 1
ATOM 1415 N N . THR A 1 173 ? 16.777 3.664 -41.297 1.00 80.56 173 THR A N 1
ATOM 1416 C CA . THR A 1 173 ? 15.690 2.938 -41.950 1.00 80.56 173 THR A CA 1
ATOM 1417 C C . THR A 1 173 ? 15.951 1.439 -41.846 1.00 80.56 173 THR A C 1
ATOM 1419 O O . THR A 1 173 ? 17.094 1.000 -41.919 1.00 80.56 173 THR A O 1
ATOM 1422 N N . PHE A 1 174 ? 14.893 0.632 -41.748 1.00 77.00 174 PHE A N 1
ATOM 1423 C CA . PHE A 1 174 ? 14.999 -0.833 -41.643 1.00 77.00 174 PHE A CA 1
ATOM 1424 C C . PHE A 1 174 ? 15.728 -1.502 -42.827 1.00 77.00 174 PHE A C 1
ATOM 1426 O O . PHE A 1 174 ? 16.062 -2.680 -42.759 1.00 77.00 174 PHE A O 1
ATOM 1433 N N . LYS A 1 175 ? 15.947 -0.766 -43.927 1.00 82.69 175 LYS A N 1
ATOM 1434 C CA . LYS A 1 175 ? 16.689 -1.215 -45.112 1.00 82.69 175 LYS A CA 1
ATOM 1435 C C . LYS A 1 175 ? 18.205 -1.040 -44.975 1.00 82.69 175 LYS A C 1
ATOM 1437 O O . LYS A 1 175 ? 18.951 -1.585 -45.784 1.00 82.69 175 LYS A O 1
ATOM 1442 N N . GLN A 1 176 ? 18.666 -0.253 -44.006 1.00 85.19 176 GLN A N 1
ATOM 1443 C CA . GLN A 1 176 ? 20.086 -0.000 -43.786 1.00 85.19 176 GLN A CA 1
ATOM 1444 C C . GLN A 1 176 ? 20.686 -1.087 -42.889 1.00 85.19 176 GLN A C 1
ATOM 1446 O O . GLN A 1 176 ? 20.087 -1.482 -41.892 1.00 85.19 176 GLN A O 1
ATOM 1451 N N . LYS A 1 177 ? 21.884 -1.571 -43.244 1.00 82.75 177 LYS A N 1
ATOM 1452 C CA . LYS A 1 177 ? 22.569 -2.662 -42.524 1.00 82.75 177 LYS A CA 1
ATOM 1453 C C . LYS A 1 177 ? 22.952 -2.304 -41.084 1.00 82.75 177 LYS A C 1
ATOM 1455 O O . LYS A 1 177 ? 23.148 -3.200 -40.278 1.00 82.75 177 LYS A O 1
ATOM 1460 N N . ASP A 1 178 ? 23.064 -1.016 -40.776 1.00 88.06 178 ASP A N 1
ATOM 1461 C CA . ASP A 1 178 ? 23.366 -0.491 -39.445 1.00 88.06 178 ASP A CA 1
ATOM 1462 C C . ASP A 1 178 ? 22.101 -0.196 -38.622 1.00 88.06 178 ASP A C 1
ATOM 1464 O O . ASP A 1 178 ? 22.198 0.428 -37.569 1.00 88.06 178 ASP A O 1
ATOM 1468 N N . TYR A 1 179 ? 20.912 -0.615 -39.069 1.00 88.94 179 TYR A N 1
ATOM 1469 C CA . TYR A 1 179 ? 19.687 -0.464 -38.291 1.00 88.94 179 TYR A CA 1
ATOM 1470 C C . TYR A 1 179 ? 19.724 -1.307 -37.018 1.00 88.94 179 TYR A C 1
ATOM 1472 O O . TYR A 1 179 ? 19.839 -2.530 -37.071 1.00 88.94 179 TYR A O 1
ATOM 1480 N N . MET A 1 180 ? 19.572 -0.648 -35.870 1.00 92.50 180 MET A N 1
ATOM 1481 C CA . MET A 1 180 ? 19.585 -1.306 -34.568 1.00 92.50 180 MET A CA 1
ATOM 1482 C C . MET A 1 180 ? 18.356 -0.929 -33.751 1.00 92.50 180 MET A C 1
ATOM 1484 O O . MET A 1 180 ? 17.877 0.208 -33.797 1.00 92.50 180 MET A O 1
ATOM 1488 N N . LYS A 1 181 ? 17.875 -1.901 -32.973 1.00 94.69 181 LYS A N 1
ATOM 1489 C CA . LYS A 1 181 ? 16.856 -1.718 -31.943 1.00 94.69 181 LYS A CA 1
ATOM 1490 C C . LYS A 1 181 ? 17.372 -2.221 -30.602 1.00 94.69 181 LYS A C 1
ATOM 1492 O O . LYS A 1 181 ? 18.142 -3.176 -30.548 1.00 94.69 181 LYS A O 1
ATOM 1497 N N . ALA A 1 182 ? 16.884 -1.607 -29.538 1.00 96.38 182 ALA A N 1
ATOM 1498 C CA . ALA A 1 182 ? 17.108 -2.036 -28.168 1.00 96.38 182 ALA A CA 1
ATOM 1499 C 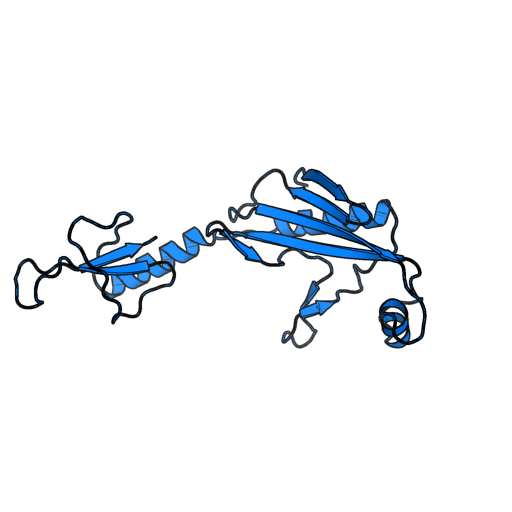C . ALA A 1 182 ? 15.841 -1.785 -27.349 1.00 96.38 182 ALA A C 1
ATOM 1501 O O . ALA A 1 182 ? 14.995 -0.975 -27.734 1.00 96.38 182 ALA A O 1
ATOM 1502 N N . LEU A 1 183 ? 15.704 -2.483 -26.230 1.00 97.50 183 LEU A N 1
ATOM 1503 C CA . LEU A 1 183 ? 14.713 -2.183 -25.211 1.00 97.50 183 LEU A CA 1
ATOM 1504 C C . LEU A 1 183 ? 15.368 -1.279 -24.165 1.00 97.50 183 LEU A C 1
ATOM 1506 O O . LEU A 1 183 ? 16.249 -1.719 -23.433 1.00 97.50 183 LEU A O 1
ATOM 1510 N N . PHE A 1 184 ? 14.948 -0.020 -24.106 1.00 97.19 184 PHE A N 1
ATOM 1511 C CA . PHE A 1 184 ? 15.361 0.900 -23.055 1.00 97.19 184 PHE A CA 1
ATOM 1512 C C . PHE A 1 184 ? 14.448 0.716 -21.843 1.00 97.19 184 PHE A C 1
ATOM 1514 O O . PHE A 1 184 ? 13.234 0.876 -21.968 1.00 97.19 184 PHE A O 1
ATOM 1521 N N . VAL A 1 185 ? 15.022 0.351 -20.699 1.00 96.69 185 VAL A N 1
ATOM 1522 C CA . VAL A 1 185 ? 14.314 0.172 -19.424 1.00 96.69 185 VAL A CA 1
ATOM 1523 C C . VAL A 1 185 ? 14.647 1.349 -18.515 1.00 96.69 185 VAL A C 1
ATOM 1525 O O . VAL A 1 185 ? 15.819 1.695 -18.372 1.00 96.69 185 VAL A O 1
ATOM 1528 N N . TYR A 1 186 ? 13.618 1.950 -17.919 1.00 90.50 186 TYR A N 1
ATOM 1529 C CA . TYR A 1 186 ? 13.715 3.128 -17.055 1.00 90.50 186 TYR A CA 1
ATOM 1530 C C . TYR A 1 186 ? 12.940 2.948 -15.746 1.00 90.50 186 TYR A C 1
ATOM 1532 O O . TYR A 1 186 ? 12.125 1.996 -15.631 1.00 90.50 186 TYR A O 1
#

Sequence (186 aa):
MMEYIIEQRTGSVTWIRVTRPNQKEETLKIELVECINPGGKKSLPYLWYKGGYTDKILDTYLCIHTYCRDSENNCYGRYNPQTKRSEDGKRNVINFDWMFENTEENKQKLINESIRLFESAIGKSATQEKMERCEKYASEKNLNIVTEKPDGWHELFGISSPRGSVVISNRKTFKQKDYMKALFVY

Organism: NCBI:txid2044587

Radius of gyration: 23.91 Å; chains: 1; bounding box: 52×30×69 Å

Secondary structure (DSSP, 8-state):
---EEEEEEETTEEEEEESS--TTS-EEEEEEEEEE---STTSHHHHHHHTTSSSS--SEEEEEEEEEE-TT--EE-TT-TTEEE-TTSSSEEE-GGG---S-HHHHHHHHHHHHHHHHT--S--HHHHHHHHHHHHHHHHT-EEESSPPTT-EE-TTS---TTEEEEE-S--TTSTT--EEEEE-

pLDDT: mean 95.81, std 3.75, range [77.0, 98.69]

Foldseek 3Di:
DFDKDFPDDDVQWTKIWGPAAAQLRKTKIKIKGKDAFPDDCPTPLNVCVVVVLDVHRARIKIDMFMWIQFPVRDTDRPLQPQWDADPVNPDI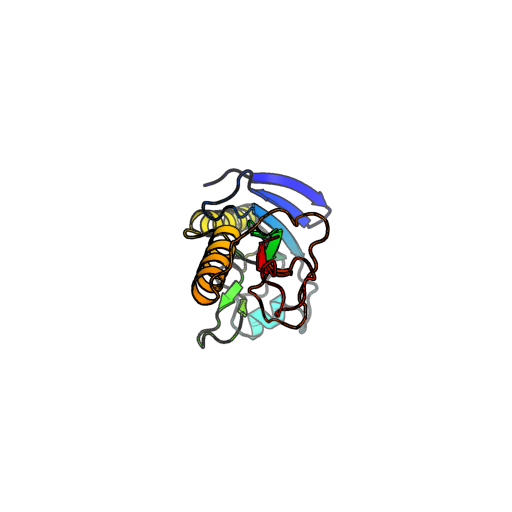DGDSVLIDGDDPVSVVVRVVSSVVRRNPDDDHTPVRVQVVQQVVVCVVVVAAEDQDDDPQKDFDPVDDHGPQWTKIWNPDDPPDPPTHIHIHGD